Protein AF-A0A5J4RRJ6-F1 (afdb_monomer_lite)

Structure (mmCIF, N/CA/C/O backbone):
data_AF-A0A5J4RRJ6-F1
#
_entry.id   AF-A0A5J4RRJ6-F1
#
loop_
_atom_site.group_PDB
_atom_site.id
_atom_site.type_symbol
_atom_site.label_atom_id
_atom_site.label_alt_id
_atom_site.label_comp_id
_atom_site.label_asym_id
_atom_site.label_entity_id
_atom_site.label_seq_id
_atom_site.pdbx_PDB_ins_code
_atom_site.Cartn_x
_atom_site.Cartn_y
_atom_site.Cartn_z
_atom_site.occupancy
_atom_site.B_iso_or_equiv
_atom_site.auth_seq_id
_atom_site.auth_comp_id
_atom_site.auth_asym_id
_atom_site.auth_atom_id
_atom_site.pdbx_PDB_model_num
ATOM 1 N N . MET A 1 1 ? -21.203 48.395 41.261 1.00 49.19 1 MET A N 1
ATOM 2 C CA . MET A 1 1 ? -21.522 48.551 39.823 1.00 49.19 1 MET A CA 1
ATOM 3 C C . MET A 1 1 ? -20.361 48.158 38.896 1.00 49.19 1 MET A C 1
ATOM 5 O O . MET A 1 1 ? -20.552 47.261 38.093 1.00 49.19 1 MET A O 1
ATOM 9 N N . ARG A 1 2 ? -19.140 48.714 39.025 1.00 47.19 2 ARG A N 1
ATOM 10 C CA . ARG A 1 2 ? -18.018 48.457 38.080 1.00 47.19 2 ARG A CA 1
ATOM 11 C C . ARG A 1 2 ? -17.369 47.058 38.127 1.00 47.19 2 ARG A C 1
ATOM 13 O O . ARG A 1 2 ? -16.732 46.669 37.162 1.00 47.19 2 ARG A O 1
ATOM 20 N N . LYS A 1 3 ? -17.533 46.299 39.221 1.00 45.44 3 LYS A N 1
ATOM 21 C CA . LYS A 1 3 ? -16.974 44.935 39.374 1.00 45.44 3 LYS A CA 1
ATOM 22 C C . LYS A 1 3 ? -17.937 43.810 38.958 1.00 45.44 3 LYS A C 1
ATOM 24 O O . LYS A 1 3 ? -17.486 42.713 38.669 1.00 45.44 3 LYS A O 1
ATOM 29 N N . ILE A 1 4 ? -19.242 44.095 38.881 1.00 54.72 4 ILE A N 1
ATOM 30 C CA . ILE A 1 4 ? -20.272 43.110 38.490 1.00 54.72 4 ILE A CA 1
ATOM 31 C C . ILE A 1 4 ? -20.355 42.995 36.959 1.00 54.72 4 ILE A C 1
ATOM 33 O O . ILE A 1 4 ? -20.551 41.908 36.430 1.00 54.72 4 ILE A O 1
ATOM 37 N N . VAL A 1 5 ? -20.090 44.092 36.239 1.00 52.59 5 VAL A N 1
ATOM 38 C CA . VAL A 1 5 ? -20.046 44.104 34.765 1.00 52.59 5 VAL A CA 1
ATOM 39 C C . VAL A 1 5 ? -18.872 43.280 34.213 1.00 52.59 5 VAL A C 1
ATOM 41 O O . VAL A 1 5 ? -18.993 42.680 33.152 1.00 52.59 5 VAL A O 1
ATOM 44 N N . VAL A 1 6 ? -17.760 43.175 34.952 1.00 53.44 6 VAL A N 1
ATOM 45 C CA . VAL A 1 6 ? -16.581 42.402 34.516 1.00 53.44 6 VAL A CA 1
ATOM 46 C C . VAL A 1 6 ? -16.803 40.886 34.641 1.00 53.44 6 VAL A C 1
ATOM 48 O O . VAL A 1 6 ? -16.283 40.138 33.819 1.00 53.44 6 VAL A O 1
ATOM 51 N N . LEU A 1 7 ? -17.633 40.418 35.585 1.00 48.34 7 LEU A N 1
ATOM 52 C CA . LEU A 1 7 ? -17.980 38.991 35.679 1.00 48.34 7 LEU A CA 1
ATOM 53 C C . LEU A 1 7 ? -18.971 38.534 34.596 1.00 48.34 7 LEU A C 1
ATOM 55 O O . LEU A 1 7 ? -18.946 37.372 34.206 1.00 48.34 7 LEU A O 1
ATOM 59 N N . LEU A 1 8 ? -19.809 39.435 34.074 1.00 48.88 8 LEU A N 1
ATOM 60 C CA . LEU A 1 8 ? -20.757 39.119 32.996 1.00 48.88 8 LEU A CA 1
ATOM 61 C C . LEU A 1 8 ? -20.105 39.068 31.604 1.00 48.88 8 LEU A C 1
ATOM 63 O O . LEU A 1 8 ? -20.662 38.464 30.693 1.00 48.88 8 LEU A O 1
ATOM 67 N N . LEU A 1 9 ? -18.909 39.641 31.446 1.00 49.53 9 LEU A N 1
ATOM 68 C CA . LEU A 1 9 ? -18.152 39.640 30.188 1.00 49.53 9 LEU A CA 1
ATOM 69 C C . LEU A 1 9 ? -17.205 38.438 30.032 1.00 49.53 9 LEU A C 1
ATOM 71 O O . LEU A 1 9 ? -16.768 38.162 28.918 1.00 49.53 9 LEU A O 1
ATOM 75 N N . LEU A 1 10 ? -16.929 37.682 31.103 1.00 47.59 10 LEU A N 1
ATOM 76 C CA . LEU A 1 10 ? -16.090 36.476 31.029 1.00 47.59 10 LEU A CA 1
ATOM 77 C C . LEU A 1 10 ? -16.861 35.201 30.645 1.00 47.59 10 LEU A C 1
ATOM 79 O O . LEU A 1 10 ? -16.246 34.218 30.244 1.00 47.59 10 LEU A O 1
ATOM 83 N N . CYS A 1 11 ? -18.196 35.212 30.708 1.00 50.28 11 CYS A N 1
ATOM 84 C CA . CYS A 1 11 ? -19.021 34.054 30.341 1.00 50.28 11 CYS A CA 1
ATOM 85 C C . CYS A 1 11 ? -19.308 33.943 28.832 1.00 50.28 11 CYS A C 1
ATOM 87 O O . CYS A 1 11 ? -19.878 32.946 28.400 1.00 50.28 11 CYS A O 1
ATOM 89 N N . LEU A 1 12 ? -18.912 34.931 28.021 1.00 46.78 12 LEU A N 1
ATOM 90 C CA . LEU A 1 12 ? -19.181 34.954 26.573 1.00 46.78 12 LEU A CA 1
ATOM 91 C C . LEU A 1 12 ? -18.025 34.415 25.708 1.00 46.78 12 LEU A C 1
ATOM 93 O O . LEU A 1 12 ? -18.177 34.306 24.497 1.00 46.78 12 LEU A O 1
ATOM 97 N N . PHE A 1 13 ? -16.904 34.020 26.321 1.00 50.28 13 PHE A N 1
ATOM 98 C CA . PHE A 1 13 ? -15.768 33.371 25.645 1.00 50.28 13 PHE A CA 1
ATOM 99 C C . PHE A 1 13 ? -15.530 31.926 26.111 1.00 50.28 13 PHE A C 1
ATOM 101 O O . PHE A 1 13 ? -14.481 31.343 25.843 1.00 50.28 13 PHE A O 1
ATOM 108 N N . GLY A 1 14 ? -16.510 31.310 26.777 1.00 50.19 14 GLY A N 1
ATOM 109 C CA . GLY A 1 14 ? -16.563 29.858 26.933 1.00 50.19 14 GLY A CA 1
ATOM 110 C C . GLY A 1 14 ? -17.001 29.239 25.613 1.00 50.19 14 GLY A C 1
ATOM 111 O O . GLY A 1 14 ? -18.165 28.872 25.466 1.00 50.19 14 GLY A O 1
ATOM 112 N N . GLY A 1 15 ? -16.097 29.217 24.630 1.00 47.31 15 GLY A N 1
ATOM 113 C CA . GLY A 1 15 ? -16.327 28.579 23.342 1.00 47.31 15 GLY A CA 1
ATOM 114 C C . GLY A 1 15 ? -16.903 27.190 23.572 1.00 47.31 15 GLY A C 1
ATOM 115 O O . GLY A 1 15 ? -16.323 26.379 24.294 1.00 47.31 15 GLY A O 1
ATOM 116 N N . TRP A 1 16 ? -18.072 26.942 22.992 1.00 44.06 16 TRP A N 1
ATOM 117 C CA . TRP A 1 16 ? -18.640 25.612 22.916 1.00 44.06 16 TRP A CA 1
ATOM 118 C C . TRP A 1 16 ? -17.670 24.797 22.071 1.00 44.06 16 TRP A C 1
ATOM 120 O O . TRP A 1 16 ? -17.739 24.808 20.843 1.00 44.06 16 TRP A O 1
ATOM 130 N N . ILE A 1 17 ? -16.722 24.122 22.718 1.00 50.78 17 ILE A N 1
ATOM 131 C CA . ILE A 1 17 ? -16.043 22.997 22.102 1.00 50.78 17 ILE A CA 1
ATOM 132 C C . ILE A 1 17 ? -17.148 21.957 21.980 1.00 50.78 17 ILE A C 1
ATOM 134 O O . ILE A 1 17 ? -17.415 21.205 22.916 1.00 50.78 17 ILE A O 1
ATOM 138 N N . LEU A 1 18 ? -17.873 21.986 20.858 1.00 45.06 18 LEU A N 1
ATOM 139 C CA . LEU A 1 18 ? -18.682 20.848 20.468 1.00 45.06 18 LEU A CA 1
ATOM 140 C C . 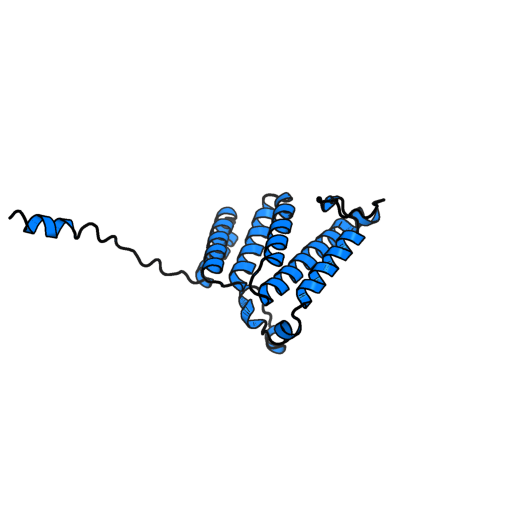LEU A 1 18 ? -17.725 19.659 20.545 1.00 45.06 18 LEU A C 1
ATOM 142 O O . LEU A 1 18 ? -16.664 19.719 19.912 1.00 45.06 18 LEU A O 1
ATOM 146 N N . PRO A 1 19 ? -18.021 18.618 21.339 1.00 44.66 19 PRO A N 1
ATOM 147 C CA . PRO A 1 19 ? -17.249 17.405 21.239 1.00 44.66 19 PRO A CA 1
ATOM 148 C C . PRO A 1 19 ? -17.416 16.974 19.788 1.00 44.66 19 PRO A C 1
ATOM 150 O O . PRO A 1 19 ? -18.514 16.615 19.365 1.00 44.66 19 PRO A O 1
ATOM 153 N N . SER A 1 20 ? -16.350 17.096 18.996 1.00 49.75 20 SER A N 1
ATOM 154 C CA . SER A 1 20 ? -16.253 16.389 17.732 1.00 49.75 20 SER A CA 1
ATOM 155 C C . SER A 1 20 ? -16.401 14.932 18.125 1.00 49.75 20 SER A C 1
ATOM 157 O O . SER A 1 20 ? -15.431 14.330 18.585 1.00 49.75 20 SER A O 1
ATOM 159 N N . GLN A 1 21 ? -17.624 14.393 18.069 1.00 56.25 21 GLN A N 1
ATOM 160 C CA . GLN A 1 21 ? -17.831 12.974 18.289 1.00 56.25 21 GLN A CA 1
ATOM 161 C C . GLN A 1 21 ? -16.889 12.292 17.315 1.00 56.25 21 GLN A C 1
ATOM 163 O O . GLN A 1 21 ? -17.001 12.494 16.104 1.00 56.25 21 GLN A O 1
AT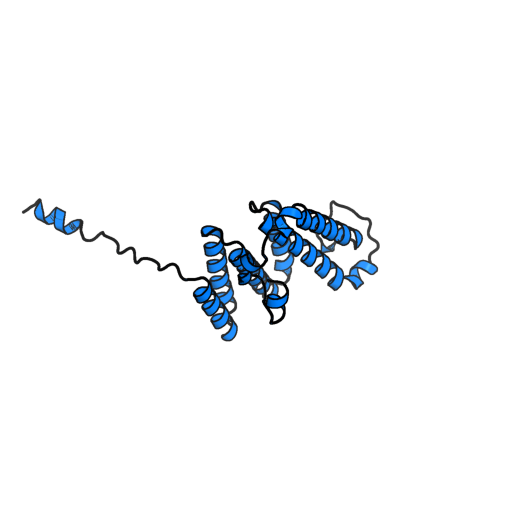OM 168 N N . ALA A 1 22 ? -15.899 11.583 17.854 1.00 67.94 22 ALA A N 1
ATOM 169 C CA . ALA A 1 22 ? -14.938 10.869 17.046 1.00 67.94 22 ALA A CA 1
ATOM 170 C C . ALA A 1 22 ? -15.742 9.882 16.195 1.00 67.94 22 ALA A C 1
ATOM 172 O O . ALA A 1 22 ? -16.246 8.885 16.709 1.00 67.94 22 ALA A O 1
ATOM 173 N N . GLN A 1 23 ? -15.948 10.209 14.914 1.00 82.06 23 GLN A N 1
ATOM 174 C CA . GLN A 1 23 ? -16.702 9.343 14.018 1.00 82.06 23 GLN A CA 1
ATOM 175 C C . GLN A 1 23 ? -16.001 7.985 13.976 1.00 82.06 23 GLN A C 1
ATOM 177 O O . GLN A 1 23 ? -14.771 7.920 13.886 1.00 82.06 23 GLN A O 1
ATOM 182 N N . SER A 1 24 ? -16.773 6.903 14.066 1.00 92.19 24 SER A N 1
ATOM 183 C CA . SER A 1 24 ? -16.227 5.561 13.896 1.00 92.19 24 SER A CA 1
ATOM 184 C C . SER A 1 24 ? -15.736 5.369 12.461 1.00 92.19 24 SER A C 1
ATOM 186 O O . SER A 1 24 ? -16.281 5.957 11.520 1.00 92.19 24 SER A O 1
ATOM 188 N N . PHE A 1 25 ? -14.728 4.513 12.280 1.00 93.75 25 PHE A N 1
ATOM 189 C CA . PHE A 1 25 ? -14.239 4.154 10.948 1.00 93.75 25 PHE A CA 1
ATOM 190 C C . PHE A 1 25 ? -15.353 3.594 10.060 1.00 93.75 25 PHE A C 1
ATOM 192 O O . PHE A 1 25 ? -15.428 3.965 8.896 1.00 93.75 25 PHE A O 1
ATOM 199 N N . ASP A 1 26 ? -16.271 2.795 10.608 1.00 92.75 26 ASP A N 1
ATOM 200 C CA . ASP A 1 26 ? -17.406 2.251 9.852 1.00 92.75 26 ASP A CA 1
ATOM 201 C C . ASP A 1 26 ? -18.288 3.349 9.251 1.00 92.75 26 ASP A C 1
ATOM 203 O O . ASP A 1 26 ? -18.708 3.265 8.097 1.00 92.75 26 ASP A O 1
ATOM 207 N N . ASN A 1 27 ? -18.555 4.412 10.013 1.00 94.12 27 ASN A N 1
ATOM 208 C CA . ASN A 1 27 ? -19.345 5.537 9.521 1.00 94.12 27 ASN A CA 1
ATOM 209 C C . ASN A 1 27 ? -18.579 6.360 8.480 1.00 94.12 27 ASN A C 1
ATOM 211 O O . ASN A 1 27 ? -19.193 6.879 7.548 1.00 94.12 27 ASN A O 1
ATOM 215 N N . LEU A 1 28 ? -17.256 6.476 8.608 1.00 95.12 28 LEU A N 1
ATOM 216 C CA . LEU A 1 28 ? -16.417 7.129 7.602 1.00 95.12 28 LEU A CA 1
ATOM 217 C C . LEU A 1 28 ? -16.364 6.314 6.301 1.00 95.12 28 LEU A C 1
ATOM 219 O O . LEU A 1 28 ? -16.554 6.873 5.223 1.00 95.12 28 LEU A O 1
ATOM 223 N N . TRP A 1 29 ? -16.202 4.992 6.380 1.00 95.19 29 TRP A N 1
ATOM 224 C CA . TRP A 1 29 ? -16.200 4.115 5.205 1.00 95.19 29 TRP A CA 1
ATOM 225 C C . TRP A 1 29 ? -17.546 4.090 4.486 1.00 95.19 29 TRP A C 1
ATOM 227 O O . TRP A 1 29 ? -17.570 4.163 3.261 1.00 95.19 29 TRP A O 1
ATOM 237 N N . LYS A 1 30 ? -18.670 4.124 5.213 1.00 94.94 30 LYS A N 1
ATOM 238 C CA . LYS A 1 30 ? -20.000 4.296 4.600 1.00 94.94 30 LYS A CA 1
ATOM 239 C C . LYS A 1 30 ? -20.115 5.590 3.794 1.00 94.94 30 LYS A C 1
ATOM 241 O O . LYS A 1 30 ? -20.767 5.600 2.753 1.00 94.94 30 LYS A O 1
ATOM 246 N N . GLN A 1 31 ? -19.490 6.679 4.249 1.00 95.62 31 GLN A N 1
ATOM 247 C CA . GLN A 1 31 ? -19.462 7.933 3.489 1.00 95.62 31 GLN A CA 1
ATOM 248 C C . GLN A 1 31 ? -18.626 7.792 2.210 1.00 95.62 31 GLN A C 1
ATOM 250 O O . GLN A 1 31 ? -19.047 8.284 1.165 1.00 95.62 31 GLN A O 1
ATOM 255 N N . VAL A 1 32 ? -17.485 7.091 2.268 1.00 94.62 32 VAL A N 1
ATOM 256 C CA . VAL A 1 32 ? -16.669 6.780 1.078 1.00 94.62 32 VAL A CA 1
ATOM 257 C C . VAL A 1 32 ? -17.483 5.959 0.076 1.00 94.62 32 VAL A C 1
ATOM 259 O O . VAL A 1 32 ? -17.604 6.357 -1.078 1.00 94.62 32 VAL A O 1
ATOM 262 N N . GLU A 1 33 ? -18.121 4.875 0.522 1.00 93.69 33 GLU A N 1
ATOM 263 C CA . GLU A 1 33 ? -18.962 4.021 -0.328 1.00 93.69 33 GLU A CA 1
ATOM 264 C C . GLU A 1 33 ? -20.126 4.789 -0.963 1.00 93.69 33 GLU A C 1
ATOM 266 O O . GLU A 1 33 ? -20.490 4.545 -2.115 1.00 93.69 33 GLU A O 1
ATOM 271 N N . GLN A 1 34 ? -20.731 5.717 -0.221 1.00 95.88 34 GLN A N 1
ATOM 272 C CA . GLN A 1 34 ? -21.796 6.561 -0.746 1.00 95.88 34 GLN A CA 1
ATOM 273 C C . GLN A 1 34 ? -21.274 7.520 -1.821 1.00 95.88 34 GLN A C 1
ATOM 275 O O . GLN A 1 34 ? -21.920 7.669 -2.859 1.00 95.88 34 GLN A O 1
ATOM 280 N N . ALA A 1 35 ? -20.111 8.138 -1.601 1.00 94.19 35 ALA A N 1
ATOM 281 C CA . ALA A 1 35 ? -19.468 8.991 -2.596 1.00 94.19 35 ALA A CA 1
ATOM 282 C C . ALA A 1 35 ? -19.121 8.201 -3.871 1.00 94.19 35 ALA A C 1
ATOM 284 O O . ALA A 1 35 ? -19.366 8.691 -4.973 1.00 94.19 35 ALA A O 1
ATOM 285 N N . ASP A 1 36 ? -18.648 6.961 -3.733 1.00 90.44 36 ASP A N 1
ATOM 286 C CA . ASP A 1 36 ? -18.368 6.070 -4.864 1.00 90.44 36 ASP A CA 1
ATOM 287 C C . ASP A 1 36 ? -19.628 5.730 -5.662 1.00 90.44 36 ASP A C 1
ATOM 289 O O . ASP A 1 36 ? -19.643 5.866 -6.884 1.00 90.44 36 ASP A O 1
ATOM 293 N N . LYS A 1 37 ? -20.722 5.356 -4.985 1.00 94.44 37 LYS A N 1
ATOM 294 C CA . LYS A 1 37 ? -22.021 5.086 -5.635 1.00 94.44 37 LYS A CA 1
ATOM 295 C C . LYS A 1 37 ? -22.554 6.298 -6.393 1.00 94.44 37 LYS A C 1
ATOM 297 O O . LYS A 1 37 ? -23.217 6.144 -7.413 1.00 94.44 37 LYS A O 1
ATOM 302 N N . GLN A 1 38 ? -22.267 7.496 -5.895 1.00 94.94 38 GLN A N 1
ATOM 303 C CA . GLN A 1 38 ? -22.650 8.758 -6.523 1.00 94.94 38 GLN A CA 1
ATOM 304 C C . GLN A 1 38 ? -21.650 9.233 -7.589 1.00 94.94 38 GLN A C 1
ATOM 306 O O . GLN A 1 38 ? -21.857 10.297 -8.165 1.00 94.94 38 GLN A O 1
ATOM 311 N N . SER A 1 39 ? -20.594 8.462 -7.878 1.00 90.75 39 SER A N 1
ATOM 312 C CA . SER A 1 39 ? -19.532 8.830 -8.823 1.00 90.75 39 SER A CA 1
ATOM 313 C C . SER A 1 39 ? -18.857 10.164 -8.470 1.00 90.75 39 SER A C 1
ATOM 315 O O . SER A 1 39 ? -18.609 11.001 -9.336 1.00 90.75 39 SER A O 1
ATOM 317 N N . LEU A 1 40 ? -18.557 10.369 -7.181 1.00 90.06 40 LEU A N 1
ATOM 318 C CA . LEU A 1 40 ? -17.909 11.570 -6.642 1.00 90.06 40 LEU A CA 1
ATOM 319 C C . LEU A 1 40 ? -16.456 11.275 -6.206 1.00 90.06 40 LEU A C 1
ATOM 321 O O . LEU A 1 40 ? -16.160 11.297 -5.006 1.00 90.06 40 LEU A O 1
ATOM 325 N N . PRO A 1 41 ? -15.519 11.031 -7.145 1.00 86.69 41 PRO A N 1
ATOM 326 C CA . PRO A 1 41 ? -14.169 10.554 -6.826 1.00 86.69 41 PRO A CA 1
ATOM 327 C C . PRO A 1 41 ? -13.364 11.538 -5.968 1.00 86.69 41 PRO A C 1
ATOM 329 O O . PRO A 1 41 ? -12.646 11.127 -5.064 1.00 86.69 41 PRO A O 1
ATOM 332 N N . GLN A 1 42 ? -13.525 12.850 -6.173 1.00 89.62 42 GLN A N 1
ATOM 333 C CA . GLN A 1 42 ? -12.842 13.866 -5.358 1.00 89.62 42 GLN A CA 1
ATOM 334 C C . GLN A 1 42 ? -13.322 13.862 -3.900 1.00 89.62 42 GLN A C 1
ATOM 336 O O . GLN A 1 42 ? -12.531 14.062 -2.977 1.00 89.62 42 GLN A O 1
ATOM 341 N N . THR A 1 43 ? -14.619 13.632 -3.684 1.00 92.69 43 THR A N 1
ATOM 342 C CA . THR A 1 43 ? -15.200 13.522 -2.341 1.00 92.69 43 THR A CA 1
ATOM 343 C C . THR A 1 43 ? -14.723 12.246 -1.667 1.00 92.69 43 THR A C 1
ATOM 345 O O . THR A 1 43 ? -14.272 12.300 -0.524 1.00 92.69 43 THR A O 1
ATOM 348 N N . ALA A 1 44 ? -14.758 11.118 -2.382 1.00 91.69 44 ALA A N 1
ATOM 349 C CA . ALA A 1 44 ? -14.258 9.844 -1.882 1.00 91.69 44 ALA A CA 1
ATOM 350 C C . ALA A 1 44 ? -12.776 9.945 -1.482 1.00 91.69 44 ALA A C 1
ATOM 352 O O . ALA A 1 44 ? -12.415 9.543 -0.378 1.00 91.69 44 ALA A O 1
ATOM 353 N N . MET A 1 45 ? -11.948 10.594 -2.308 1.00 90.62 45 MET A N 1
ATOM 354 C CA . MET A 1 45 ? -10.528 10.825 -2.034 1.00 90.62 45 MET A CA 1
ATOM 355 C C . MET A 1 45 ? -10.299 11.659 -0.762 1.00 90.62 45 MET A C 1
ATOM 357 O O . MET A 1 45 ? -9.494 11.272 0.082 1.00 90.62 45 MET A O 1
ATOM 361 N N . LYS A 1 46 ? -11.053 12.754 -0.567 1.00 93.19 46 LYS A N 1
ATOM 362 C CA . LYS A 1 46 ? -10.990 13.568 0.666 1.00 93.19 46 LYS A CA 1
ATOM 363 C C . LYS A 1 46 ? -11.434 12.795 1.908 1.00 93.19 46 LYS A C 1
ATOM 365 O O . LYS A 1 46 ? -10.841 12.934 2.972 1.00 93.19 46 LYS A O 1
ATOM 370 N N . LEU A 1 47 ? -12.488 11.990 1.792 1.00 94.81 47 LEU A N 1
ATOM 371 C CA . LEU A 1 47 ? -12.966 11.166 2.901 1.00 94.81 47 LEU A CA 1
ATOM 372 C C . LEU A 1 47 ? -11.936 10.101 3.283 1.00 94.81 47 LEU A C 1
ATOM 374 O O . LEU A 1 47 ? -11.692 9.891 4.467 1.00 94.81 47 LEU A O 1
ATOM 378 N N . THR A 1 48 ? -11.300 9.467 2.298 1.00 94.50 48 THR A N 1
ATOM 379 C CA . THR A 1 48 ? -10.231 8.496 2.548 1.00 94.50 48 THR A CA 1
ATOM 380 C C . THR A 1 48 ? -8.992 9.151 3.173 1.00 94.50 48 THR A C 1
ATOM 382 O O . THR A 1 48 ? -8.413 8.565 4.080 1.00 94.50 48 THR A O 1
ATOM 385 N N . ASP A 1 49 ? -8.646 10.388 2.798 1.00 94.50 49 ASP A N 1
ATOM 386 C CA . ASP A 1 49 ? -7.589 11.164 3.474 1.00 94.50 49 ASP A CA 1
ATOM 387 C C . ASP A 1 49 ? -7.883 11.406 4.955 1.00 94.50 49 ASP A C 1
ATOM 389 O O . ASP A 1 49 ? -7.048 11.150 5.823 1.00 94.50 49 ASP A O 1
ATOM 393 N N . ASN A 1 50 ? -9.118 11.788 5.275 1.00 95.25 50 ASN A N 1
ATOM 394 C CA . ASN A 1 50 ? -9.536 11.936 6.666 1.00 95.25 50 ASN A CA 1
ATOM 395 C C . ASN A 1 50 ? -9.443 10.612 7.442 1.00 95.25 50 ASN A C 1
ATOM 397 O O . ASN A 1 50 ? -9.058 10.617 8.613 1.00 95.25 50 ASN A O 1
ATOM 401 N N . ILE A 1 51 ? -9.777 9.482 6.806 1.00 96.12 51 ILE A N 1
ATOM 402 C CA . ILE A 1 51 ? -9.631 8.152 7.413 1.00 96.12 51 ILE A CA 1
ATOM 403 C C . ILE A 1 51 ? -8.159 7.839 7.674 1.00 96.12 51 ILE A C 1
ATOM 405 O O . ILE A 1 51 ? -7.843 7.409 8.780 1.00 96.12 51 ILE A O 1
ATOM 409 N N . PHE A 1 52 ? -7.274 8.082 6.703 1.00 94.94 52 PHE A N 1
ATOM 410 C CA . PHE A 1 52 ? -5.836 7.858 6.852 1.00 94.94 52 PHE A CA 1
ATOM 411 C C . PHE A 1 52 ? -5.279 8.649 8.039 1.00 94.94 52 PHE A C 1
ATOM 413 O O . PHE A 1 52 ? -4.718 8.064 8.961 1.00 94.94 52 PHE A O 1
ATOM 420 N N . ARG A 1 53 ? -5.530 9.963 8.084 1.00 95.19 53 ARG A N 1
ATOM 421 C CA . ARG A 1 53 ? -5.039 10.847 9.156 1.00 95.19 53 ARG A CA 1
ATOM 422 C C . ARG A 1 53 ? -5.586 10.469 10.531 1.00 95.19 53 ARG A C 1
ATOM 424 O O . ARG A 1 53 ? -4.873 10.539 11.529 1.00 95.19 53 ARG A O 1
ATOM 431 N N . LYS A 1 54 ? -6.853 10.049 10.602 1.00 95.38 54 LYS A N 1
ATOM 432 C CA . LYS A 1 54 ? -7.443 9.525 11.841 1.00 95.38 54 LYS A CA 1
ATOM 433 C C . LYS A 1 54 ? -6.775 8.213 12.258 1.00 95.38 54 LYS A C 1
ATOM 435 O O . LYS A 1 54 ? -6.463 8.044 13.432 1.00 95.38 54 LYS A O 1
ATOM 440 N N . ALA A 1 55 ? -6.569 7.295 11.318 1.00 94.38 55 ALA A N 1
ATOM 441 C CA . ALA A 1 55 ? -5.933 6.010 11.572 1.00 94.38 55 ALA A CA 1
ATOM 442 C C . ALA A 1 55 ? -4.486 6.173 12.043 1.00 94.38 55 ALA A C 1
ATOM 444 O O . ALA A 1 55 ? -4.087 5.514 12.996 1.00 94.38 55 ALA A O 1
ATOM 445 N N . GLU A 1 56 ? -3.739 7.102 11.455 1.00 92.31 56 GLU A N 1
ATOM 446 C CA . GLU A 1 56 ? -2.397 7.470 11.900 1.00 92.31 56 GLU A CA 1
ATOM 447 C C . GLU A 1 56 ? -2.411 8.007 13.341 1.00 92.31 56 GLU A C 1
ATOM 449 O O . GLU A 1 56 ? -1.695 7.496 14.205 1.00 92.31 56 GLU A O 1
ATOM 454 N N . ALA A 1 57 ? -3.285 8.977 13.637 1.00 93.44 57 ALA A N 1
ATOM 455 C CA . ALA A 1 57 ? -3.406 9.565 14.973 1.00 93.44 57 ALA A CA 1
ATOM 456 C C . ALA A 1 57 ? -3.809 8.538 16.049 1.00 93.44 57 ALA A C 1
ATOM 458 O O . ALA A 1 57 ? -3.344 8.607 17.187 1.00 93.44 57 ALA A O 1
ATOM 459 N N . GLU A 1 58 ? -4.654 7.571 15.687 1.00 94.00 58 GLU A N 1
ATOM 460 C CA . GLU A 1 58 ? -5.108 6.489 16.568 1.00 94.00 58 GLU A CA 1
ATOM 461 C C . GLU A 1 58 ? -4.196 5.256 16.543 1.00 94.00 58 GLU A C 1
ATOM 463 O O . GLU A 1 58 ? -4.483 4.281 17.237 1.00 94.00 58 GLU A O 1
ATOM 468 N N . LYS A 1 59 ? -3.097 5.284 15.774 1.00 91.31 59 LYS A N 1
ATOM 469 C CA . LYS A 1 59 ? -2.182 4.147 15.564 1.00 91.31 59 LYS A CA 1
ATOM 470 C C . LYS A 1 59 ? -2.914 2.874 15.113 1.00 91.31 59 LYS A C 1
ATOM 472 O O . LYS A 1 59 ? -2.592 1.765 15.532 1.00 91.31 59 LYS A O 1
ATOM 477 N N . ASN A 1 60 ? -3.929 3.046 14.270 1.00 91.75 60 ASN A N 1
ATOM 478 C CA . ASN A 1 60 ? -4.751 1.985 13.706 1.00 91.75 60 ASN A CA 1
ATOM 479 C C . ASN A 1 60 ? -4.236 1.600 12.314 1.00 91.75 60 ASN A C 1
ATOM 481 O O . ASN A 1 60 ? -4.794 1.989 11.285 1.00 91.75 60 ASN A O 1
ATOM 485 N N . SER A 1 61 ? -3.156 0.828 12.286 1.00 90.25 61 SER A N 1
ATOM 486 C CA . SER A 1 61 ? -2.477 0.449 11.049 1.00 90.25 61 SER A CA 1
ATOM 487 C C . SER A 1 61 ? -3.354 -0.259 10.010 1.00 90.25 61 SER A C 1
ATOM 489 O O . SER A 1 61 ? -3.250 0.100 8.837 1.00 90.25 61 SER A O 1
ATOM 491 N N . PRO A 1 62 ? -4.282 -1.173 10.369 1.00 90.94 62 PRO A N 1
ATOM 492 C CA . PRO A 1 62 ? -5.198 -1.764 9.392 1.00 90.94 62 PRO A CA 1
ATOM 493 C C . PRO A 1 62 ? -6.043 -0.726 8.638 1.00 90.94 62 PRO A C 1
ATOM 495 O O . PRO A 1 62 ? -6.218 -0.821 7.423 1.00 90.94 62 PRO A O 1
ATOM 498 N N . GLN A 1 63 ? -6.561 0.286 9.342 1.00 94.00 63 GLN A N 1
ATOM 499 C CA . GLN A 1 63 ? -7.339 1.362 8.720 1.00 94.00 63 GLN A CA 1
ATOM 500 C C . GLN A 1 63 ? -6.452 2.292 7.889 1.00 94.00 63 GLN A C 1
ATOM 502 O O . GLN A 1 63 ? -6.865 2.732 6.816 1.00 94.00 63 GLN A O 1
ATOM 507 N N . MET A 1 64 ? -5.228 2.546 8.357 1.00 93.44 64 MET A N 1
ATOM 508 C CA . MET A 1 64 ? -4.236 3.362 7.660 1.00 93.44 64 MET A CA 1
ATOM 509 C C . MET A 1 64 ? -3.842 2.725 6.321 1.00 93.44 64 MET A C 1
ATOM 511 O O . MET A 1 64 ? -3.927 3.377 5.284 1.00 93.44 64 MET A O 1
ATOM 515 N N . LEU A 1 65 ? -3.527 1.426 6.321 1.00 91.12 65 LEU A N 1
ATOM 516 C CA . LEU A 1 65 ? -3.219 0.645 5.118 1.00 91.12 65 LEU A CA 1
ATOM 517 C C . LEU A 1 65 ? -4.389 0.632 4.131 1.00 91.12 65 LEU A C 1
ATOM 519 O O . LEU A 1 65 ? -4.211 0.903 2.944 1.00 91.12 65 LEU A O 1
ATOM 523 N N . LYS A 1 66 ? -5.610 0.373 4.617 1.00 92.75 66 LYS A N 1
ATOM 524 C CA . LYS A 1 66 ? -6.812 0.374 3.773 1.00 92.75 66 LYS A CA 1
ATOM 525 C C . LYS A 1 66 ? -7.043 1.733 3.112 1.00 92.75 66 LYS A C 1
ATOM 527 O O . LYS A 1 66 ? -7.377 1.797 1.928 1.00 92.75 66 LYS A O 1
ATOM 532 N N . ALA A 1 67 ? -6.891 2.810 3.880 1.00 94.31 67 ALA A N 1
ATOM 533 C CA . ALA A 1 67 ? -7.042 4.166 3.379 1.00 94.31 67 ALA A CA 1
ATOM 534 C C . ALA A 1 67 ? -5.982 4.492 2.325 1.00 94.31 67 ALA A C 1
ATOM 536 O O . ALA A 1 67 ? -6.339 4.955 1.244 1.00 94.31 67 ALA A O 1
ATOM 537 N N . TYR A 1 68 ? -4.720 4.155 2.589 1.00 92.31 68 TYR A N 1
ATOM 538 C CA . TYR A 1 68 ? -3.620 4.375 1.656 1.00 92.31 68 TYR A CA 1
ATOM 539 C C . TYR A 1 68 ? -3.865 3.702 0.298 1.00 92.31 68 TYR A C 1
ATOM 541 O O . TYR A 1 68 ? -3.858 4.376 -0.731 1.00 92.31 68 TYR A O 1
ATOM 549 N N . ILE A 1 69 ? -4.181 2.399 0.276 1.00 89.75 69 ILE A N 1
ATOM 550 C CA . ILE A 1 69 ? -4.443 1.676 -0.985 1.00 89.75 69 ILE A CA 1
ATOM 551 C C . ILE A 1 69 ? -5.611 2.307 -1.746 1.00 89.75 69 ILE A C 1
ATOM 553 O O . ILE A 1 69 ? -5.588 2.433 -2.972 1.00 89.75 69 ILE A O 1
ATOM 557 N N . ARG A 1 70 ? -6.657 2.726 -1.026 1.00 91.44 70 ARG A N 1
ATOM 558 C CA . ARG A 1 70 ? -7.816 3.355 -1.654 1.00 91.44 70 ARG A CA 1
ATOM 559 C C . ARG A 1 70 ? -7.464 4.719 -2.255 1.00 91.44 70 ARG A C 1
ATOM 561 O O . ARG A 1 70 ? -7.932 5.013 -3.353 1.00 91.44 70 ARG A O 1
ATOM 568 N N . GLN A 1 71 ? -6.629 5.515 -1.586 1.00 90.25 71 GLN A N 1
ATOM 569 C CA .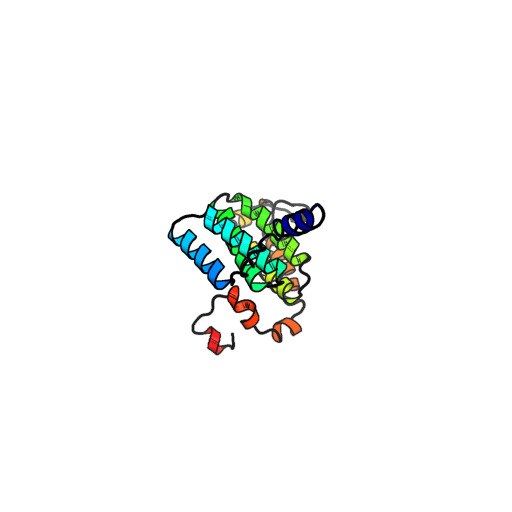 GLN A 1 71 ? -6.110 6.775 -2.127 1.00 90.25 71 GLN A CA 1
ATOM 570 C C . GLN A 1 71 ? -5.259 6.546 -3.372 1.00 90.25 71 GLN A C 1
ATOM 572 O O . GLN A 1 71 ? -5.523 7.200 -4.381 1.00 90.25 71 GLN A O 1
ATOM 577 N N . ALA A 1 72 ? -4.314 5.602 -3.322 1.00 89.31 72 ALA A N 1
ATOM 578 C CA . ALA A 1 72 ? -3.452 5.274 -4.454 1.00 89.31 72 ALA A CA 1
ATOM 579 C C . ALA A 1 72 ? -4.285 4.924 -5.693 1.00 89.31 72 ALA A C 1
ATOM 581 O O . ALA A 1 72 ? -4.139 5.526 -6.753 1.00 89.31 72 ALA A O 1
ATOM 582 N N . LYS A 1 73 ? -5.307 4.078 -5.519 1.00 88.19 73 LYS A N 1
ATOM 583 C CA . LYS A 1 73 ? -6.232 3.722 -6.600 1.00 88.19 73 LYS A CA 1
ATOM 584 C C . LYS A 1 73 ? -7.006 4.917 -7.168 1.00 88.19 73 LYS A C 1
ATOM 586 O O . LYS A 1 73 ? -7.264 4.960 -8.370 1.00 88.19 73 LYS A O 1
ATOM 591 N N . TYR A 1 74 ? -7.438 5.874 -6.345 1.00 88.75 74 TYR A N 1
ATOM 592 C CA . TYR A 1 74 ? -8.101 7.073 -6.873 1.00 88.75 74 TYR A CA 1
ATOM 593 C C . TYR A 1 74 ? -7.142 7.945 -7.678 1.00 88.75 74 TYR A C 1
ATOM 595 O O . TYR A 1 74 ? -7.534 8.454 -8.727 1.00 88.75 74 TYR A O 1
ATOM 603 N N . GLN A 1 75 ? -5.909 8.110 -7.204 1.00 88.31 75 GLN A N 1
ATOM 604 C CA . GLN A 1 75 ? -4.908 8.937 -7.867 1.00 88.31 75 GLN A CA 1
ATOM 605 C C . GLN A 1 75 ? -4.447 8.314 -9.185 1.00 88.31 75 GLN A C 1
ATOM 607 O O . GLN A 1 75 ? -4.422 9.023 -10.187 1.00 88.31 75 GLN A O 1
ATOM 612 N N . GLU A 1 76 ? -4.218 7.001 -9.235 1.00 87.94 76 GLU A N 1
ATOM 613 C CA . GLU A 1 76 ? -3.840 6.290 -10.465 1.00 87.94 76 GLU A CA 1
ATOM 614 C C . GLU A 1 76 ? -4.909 6.404 -11.558 1.00 87.94 76 GLU A C 1
ATOM 616 O O . GLU A 1 76 ? -4.587 6.620 -12.725 1.00 87.94 76 GLU A O 1
ATOM 621 N N . ASN A 1 77 ? -6.193 6.345 -11.185 1.00 87.12 77 ASN A N 1
ATOM 622 C CA . ASN A 1 77 ? -7.300 6.537 -12.129 1.00 87.12 77 ASN A CA 1
ATOM 623 C C . ASN A 1 77 ? -7.373 7.965 -12.697 1.00 87.12 77 ASN A C 1
ATOM 625 O O . ASN A 1 77 ? -7.896 8.159 -13.793 1.00 87.12 77 ASN A O 1
ATOM 629 N N . LEU A 1 78 ? -6.913 8.967 -11.942 1.00 87.06 78 LEU A N 1
ATOM 630 C CA . LEU A 1 78 ? -6.903 10.369 -12.370 1.00 87.06 78 LEU A CA 1
ATOM 631 C C . LEU A 1 78 ? -5.642 10.703 -13.175 1.00 87.06 78 LEU A C 1
ATOM 633 O O . LEU A 1 78 ? -5.723 11.376 -14.200 1.00 87.06 78 LEU A O 1
ATOM 637 N N . THR A 1 79 ? -4.496 10.216 -12.707 1.00 90.50 79 THR A N 1
ATOM 638 C CA . THR A 1 79 ? -3.167 10.473 -13.254 1.00 90.50 79 THR A CA 1
ATOM 639 C C . THR A 1 79 ? -2.364 9.171 -13.194 1.00 90.50 79 THR A C 1
ATOM 641 O O . THR A 1 79 ? -1.822 8.858 -12.134 1.00 90.50 79 THR A O 1
ATOM 644 N N . PRO A 1 80 ? -2.224 8.422 -14.301 1.00 87.19 80 PRO A N 1
ATOM 645 C CA . PRO A 1 80 ? -1.504 7.144 -14.301 1.00 87.19 80 PRO A CA 1
ATOM 646 C C . PRO A 1 80 ? -0.059 7.235 -13.786 1.00 87.19 80 PRO A C 1
ATOM 648 O O . PRO A 1 80 ? 0.415 6.325 -13.115 1.00 87.19 80 PRO A O 1
ATOM 651 N N . ASP A 1 81 ? 0.617 8.368 -14.011 1.00 90.88 81 ASP A N 1
ATOM 652 C CA . ASP A 1 81 ? 1.983 8.610 -13.521 1.00 90.88 81 ASP A CA 1
ATOM 653 C C . ASP A 1 81 ? 2.086 8.704 -11.985 1.00 90.88 81 ASP A C 1
ATOM 655 O O . ASP A 1 81 ? 3.185 8.603 -11.438 1.00 90.88 81 ASP A O 1
ATOM 659 N N . SER A 1 82 ? 0.965 8.864 -11.267 1.00 91.00 82 SER A N 1
ATOM 660 C CA . SER A 1 82 ? 0.954 8.845 -9.794 1.00 91.00 82 SER A CA 1
ATOM 661 C C . SER A 1 82 ? 1.423 7.510 -9.215 1.00 91.00 82 SER A C 1
ATOM 663 O O . SER A 1 82 ? 1.952 7.495 -8.106 1.00 91.00 82 SER A O 1
ATOM 665 N N . PHE A 1 83 ? 1.345 6.421 -9.988 1.00 91.81 83 PHE A N 1
ATOM 666 C CA . PHE A 1 83 ? 1.903 5.119 -9.628 1.00 91.81 83 PHE A CA 1
ATOM 667 C C . PHE A 1 83 ? 3.358 5.216 -9.136 1.00 91.81 83 PHE A C 1
ATOM 669 O O . PHE A 1 83 ? 3.704 4.639 -8.109 1.00 91.81 83 PHE A O 1
ATOM 676 N N . TYR A 1 84 ? 4.215 5.979 -9.826 1.00 91.88 84 TYR A N 1
ATOM 677 C CA . TYR A 1 84 ? 5.636 6.080 -9.466 1.00 91.88 84 TYR A CA 1
ATOM 678 C C . TYR A 1 84 ? 5.856 6.818 -8.141 1.00 91.88 84 TYR A C 1
ATOM 680 O O . TYR A 1 84 ? 6.781 6.492 -7.399 1.00 91.88 84 TYR A O 1
ATOM 688 N N . VAL A 1 85 ? 4.995 7.790 -7.830 1.00 92.06 85 VAL A N 1
ATOM 689 C CA . VAL A 1 85 ? 5.009 8.490 -6.538 1.00 92.06 85 VAL A CA 1
ATOM 690 C C . VAL A 1 85 ? 4.547 7.541 -5.436 1.00 92.06 85 VAL A C 1
ATOM 692 O O . VAL A 1 85 ? 5.217 7.418 -4.415 1.00 92.06 85 VAL A O 1
ATOM 695 N N . HIS A 1 86 ? 3.461 6.802 -5.674 1.00 91.94 86 HIS A N 1
ATOM 696 C CA . HIS A 1 86 ? 2.956 5.816 -4.723 1.00 91.94 86 HIS A CA 1
ATOM 697 C C . HIS A 1 86 ? 3.964 4.722 -4.418 1.00 91.94 86 HIS A C 1
ATOM 699 O O . HIS A 1 86 ? 4.158 4.415 -3.247 1.00 91.94 86 HIS A O 1
ATOM 705 N N . LEU A 1 87 ? 4.637 4.179 -5.435 1.00 93.44 87 LEU A N 1
ATOM 706 C CA . LEU A 1 87 ? 5.688 3.185 -5.241 1.00 93.44 87 LEU A CA 1
ATOM 707 C C . LEU A 1 87 ? 6.777 3.708 -4.293 1.00 93.44 87 LEU A C 1
ATOM 709 O O . LEU A 1 87 ? 7.092 3.047 -3.306 1.00 93.44 87 LEU A O 1
ATOM 713 N N . ALA A 1 88 ? 7.285 4.918 -4.537 1.00 93.38 88 ALA A N 1
ATOM 714 C CA . ALA A 1 88 ? 8.303 5.523 -3.683 1.00 93.38 88 ALA A CA 1
ATOM 715 C C . ALA A 1 88 ? 7.799 5.759 -2.243 1.00 93.38 88 ALA A C 1
ATOM 717 O O . ALA A 1 88 ? 8.515 5.474 -1.279 1.00 93.38 88 ALA A O 1
ATOM 718 N N . ASP A 1 89 ? 6.562 6.236 -2.084 1.00 93.44 89 ASP A N 1
ATOM 719 C CA . ASP A 1 89 ? 5.954 6.484 -0.773 1.00 93.44 89 ASP A CA 1
ATOM 720 C C . ASP A 1 89 ? 5.774 5.186 0.029 1.00 93.44 89 ASP A C 1
ATOM 722 O O . ASP A 1 89 ? 6.110 5.140 1.217 1.00 93.44 89 ASP A O 1
ATOM 726 N N . ILE A 1 90 ? 5.273 4.113 -0.597 1.00 94.25 90 ILE A N 1
ATOM 727 C CA . ILE A 1 90 ? 5.070 2.834 0.094 1.00 94.25 90 ILE A CA 1
ATOM 728 C C . ILE A 1 90 ? 6.389 2.120 0.382 1.00 94.25 90 ILE A C 1
ATOM 730 O O . ILE A 1 90 ? 6.522 1.508 1.441 1.00 94.25 90 ILE A O 1
ATOM 734 N N . GLU A 1 91 ? 7.397 2.247 -0.482 1.00 95.62 91 GLU A N 1
ATOM 735 C CA . GLU A 1 91 ? 8.753 1.782 -0.184 1.00 95.62 91 GLU A CA 1
ATOM 736 C C . GLU A 1 91 ? 9.335 2.509 1.028 1.00 95.62 91 GLU A C 1
ATOM 738 O O . GLU A 1 91 ? 9.873 1.878 1.944 1.00 95.62 91 GLU A O 1
ATOM 743 N N . HIS A 1 92 ? 9.210 3.837 1.070 1.00 95.94 92 HIS A N 1
ATOM 744 C CA . HIS A 1 92 ? 9.667 4.624 2.208 1.00 95.94 92 HIS A CA 1
ATOM 745 C C . HIS A 1 92 ? 8.945 4.213 3.492 1.00 95.94 92 HIS A C 1
ATOM 747 O O . HIS A 1 92 ? 9.586 3.995 4.526 1.00 95.94 92 HIS A O 1
ATOM 753 N N . TRP A 1 93 ? 7.623 4.054 3.429 1.00 94.44 93 TRP A N 1
ATOM 754 C CA . TRP A 1 93 ? 6.830 3.635 4.575 1.00 94.44 93 TRP A CA 1
ATOM 755 C C . TRP A 1 93 ? 7.204 2.221 5.035 1.00 94.44 93 TRP A C 1
ATOM 757 O O . TRP A 1 93 ? 7.433 2.022 6.226 1.00 94.44 93 TRP A O 1
ATOM 767 N N . ALA A 1 94 ? 7.380 1.261 4.124 1.00 96.38 94 ALA A N 1
ATOM 768 C CA . ALA A 1 94 ? 7.837 -0.086 4.467 1.00 96.38 94 ALA A CA 1
ATOM 769 C C . ALA A 1 94 ? 9.171 -0.050 5.234 1.00 96.38 94 ALA A C 1
ATOM 771 O O . ALA A 1 94 ? 9.314 -0.680 6.281 1.00 96.38 94 ALA A O 1
ATOM 772 N N . ASN A 1 95 ? 10.121 0.768 4.778 1.00 96.50 95 ASN A N 1
ATOM 773 C CA . ASN A 1 95 ? 11.445 0.883 5.393 1.00 96.50 95 ASN A CA 1
ATOM 774 C C . ASN A 1 95 ? 11.445 1.597 6.756 1.00 96.50 95 ASN A C 1
ATOM 776 O O . ASN A 1 95 ? 12.334 1.361 7.577 1.00 96.50 95 ASN A O 1
ATOM 780 N N . THR A 1 96 ? 10.468 2.468 7.014 1.00 95.06 96 THR A N 1
ATOM 781 C CA . THR A 1 96 ? 10.435 3.332 8.207 1.00 95.06 96 THR A CA 1
ATOM 782 C C . THR A 1 96 ? 9.355 2.958 9.219 1.00 95.06 96 THR A C 1
ATOM 784 O O . THR A 1 96 ? 9.405 3.431 10.356 1.00 95.06 96 THR A O 1
ATOM 787 N N . ALA A 1 97 ? 8.416 2.075 8.860 1.00 93.12 97 ALA A N 1
ATOM 788 C CA . ALA A 1 97 ? 7.317 1.659 9.723 1.00 93.12 97 ALA A CA 1
ATOM 789 C C . ALA A 1 97 ? 7.844 1.142 11.078 1.00 93.12 97 ALA A C 1
ATOM 791 O O . ALA A 1 97 ? 8.690 0.239 11.101 1.00 93.12 97 ALA A O 1
ATOM 792 N N . PRO A 1 98 ? 7.373 1.688 12.217 1.00 90.88 98 PRO A N 1
ATOM 793 C CA . PRO A 1 98 ? 7.896 1.332 13.536 1.00 90.88 98 PRO A CA 1
ATOM 794 C C . PRO A 1 98 ? 7.360 -0.010 14.051 1.00 90.88 98 PRO A C 1
ATOM 796 O O . PRO A 1 98 ? 8.006 -0.659 14.871 1.00 90.88 98 PRO A O 1
ATOM 799 N N . VAL A 1 99 ? 6.183 -0.429 13.584 1.00 91.06 99 VAL A N 1
ATOM 800 C CA . VAL A 1 99 ? 5.542 -1.691 13.964 1.00 91.06 99 VAL A CA 1
ATOM 801 C C . VAL A 1 99 ? 6.029 -2.796 13.028 1.00 91.06 99 VAL A C 1
ATOM 803 O O . VAL A 1 99 ? 5.898 -2.689 11.811 1.00 91.06 99 VAL A O 1
ATOM 806 N N . LEU A 1 100 ? 6.580 -3.874 13.595 1.00 92.94 100 LEU A N 1
ATOM 807 C CA . LEU A 1 100 ? 7.197 -4.962 12.822 1.00 92.94 100 LEU A CA 1
ATOM 808 C C . LEU A 1 100 ? 6.198 -5.698 11.917 1.00 92.94 100 LEU A C 1
ATOM 810 O O . LEU A 1 100 ? 6.521 -6.013 10.776 1.00 92.94 100 LEU A O 1
ATOM 814 N N . ILE A 1 101 ? 4.971 -5.921 12.396 1.00 91.94 101 ILE A N 1
ATOM 815 C CA . ILE A 1 101 ? 3.922 -6.584 11.605 1.00 91.94 101 ILE A CA 1
ATOM 816 C C . ILE A 1 101 ? 3.500 -5.699 10.424 1.00 91.94 101 ILE A C 1
ATOM 818 O O . ILE A 1 101 ? 3.410 -6.184 9.299 1.00 91.94 101 ILE A O 1
ATOM 822 N N . ASP A 1 102 ? 3.324 -4.391 10.644 1.00 91.75 102 ASP A N 1
ATOM 823 C CA . ASP A 1 102 ? 3.021 -3.452 9.556 1.00 91.75 102 ASP A CA 1
ATOM 824 C C . ASP A 1 102 ? 4.134 -3.436 8.518 1.00 91.75 102 ASP A C 1
ATOM 826 O O . ASP A 1 102 ? 3.866 -3.504 7.323 1.00 91.75 102 ASP A O 1
ATOM 830 N N . ARG A 1 103 ? 5.391 -3.402 8.971 1.00 95.06 103 ARG A N 1
ATOM 831 C CA . ARG A 1 103 ? 6.563 -3.482 8.099 1.00 95.06 103 ARG A CA 1
ATOM 832 C C . ARG A 1 103 ? 6.542 -4.749 7.242 1.00 95.06 103 ARG A C 1
ATOM 834 O O . ARG A 1 103 ? 6.811 -4.671 6.046 1.00 95.06 103 ARG A O 1
ATOM 841 N N . ALA A 1 104 ? 6.206 -5.898 7.826 1.00 94.94 104 ALA A N 1
ATOM 842 C CA . ALA A 1 104 ? 6.114 -7.156 7.093 1.00 94.94 104 ALA A CA 1
ATOM 843 C C . ALA A 1 104 ? 5.022 -7.127 6.009 1.00 94.94 104 ALA A C 1
ATOM 845 O O . ALA A 1 104 ? 5.257 -7.535 4.868 1.00 94.94 104 ALA A O 1
ATOM 846 N N . ILE A 1 105 ? 3.844 -6.594 6.344 1.00 93.00 105 ILE A N 1
ATOM 847 C CA . ILE A 1 105 ? 2.720 -6.443 5.409 1.00 93.00 105 ILE A CA 1
ATOM 848 C C . ILE A 1 105 ? 3.084 -5.465 4.288 1.00 93.00 105 ILE A C 1
ATOM 850 O O . ILE A 1 105 ? 2.892 -5.778 3.115 1.00 93.00 105 ILE A O 1
ATOM 854 N N . LEU A 1 106 ? 3.666 -4.315 4.631 1.00 95.50 106 LEU A N 1
ATOM 855 C CA . LEU A 1 106 ? 4.099 -3.302 3.670 1.00 95.50 106 LEU A CA 1
ATOM 856 C C . LEU A 1 106 ? 5.143 -3.859 2.702 1.00 95.50 106 LEU A C 1
ATOM 858 O O . LEU A 1 106 ? 5.002 -3.690 1.498 1.00 95.50 106 LEU A O 1
ATOM 862 N N . HIS A 1 107 ? 6.154 -4.583 3.188 1.00 97.81 107 HIS A N 1
ATOM 863 C CA . HIS A 1 107 ? 7.127 -5.220 2.301 1.00 97.81 107 HIS A CA 1
ATOM 864 C C . HIS A 1 107 ? 6.512 -6.314 1.419 1.00 97.81 107 HIS A C 1
ATOM 866 O O . HIS A 1 107 ? 6.905 -6.431 0.261 1.00 97.81 107 HIS A O 1
ATOM 872 N N . SER A 1 108 ? 5.529 -7.072 1.915 1.00 95.94 108 SER A N 1
ATOM 873 C CA . SER A 1 108 ? 4.786 -8.025 1.073 1.00 95.94 108 SER A CA 1
ATOM 874 C C . SER A 1 108 ? 4.078 -7.303 -0.073 1.00 95.94 108 SER A C 1
ATOM 876 O O . SER A 1 108 ? 4.144 -7.739 -1.218 1.00 95.94 108 SER A O 1
ATOM 878 N N . PHE A 1 109 ? 3.468 -6.157 0.227 1.00 93.69 109 PHE A N 1
ATOM 879 C CA . PHE A 1 109 ? 2.763 -5.350 -0.759 1.00 93.69 109 PHE A CA 1
ATOM 880 C C . PHE A 1 109 ? 3.708 -4.690 -1.773 1.00 93.69 109 PHE A C 1
ATOM 882 O O . PHE A 1 109 ? 3.440 -4.712 -2.968 1.00 93.69 109 PHE A O 1
ATOM 889 N N . VAL A 1 110 ? 4.860 -4.171 -1.337 1.00 97.19 110 VAL A N 1
ATOM 890 C CA . VAL A 1 110 ? 5.890 -3.651 -2.254 1.00 97.19 110 VAL A CA 1
ATOM 891 C C . VAL A 1 110 ? 6.398 -4.754 -3.191 1.00 97.19 110 VAL A C 1
ATOM 893 O O . VAL A 1 110 ? 6.559 -4.522 -4.390 1.00 97.19 110 VAL A O 1
ATOM 896 N N . ALA A 1 111 ? 6.627 -5.967 -2.672 1.00 98.12 111 ALA A N 1
ATOM 897 C CA . ALA A 1 111 ? 7.023 -7.107 -3.496 1.00 98.12 111 ALA A CA 1
ATOM 898 C C . ALA A 1 111 ? 5.958 -7.437 -4.557 1.00 98.12 111 ALA A C 1
ATOM 900 O O . ALA A 1 111 ? 6.310 -7.689 -5.709 1.00 98.12 111 ALA A O 1
ATOM 901 N N . GLU A 1 112 ? 4.676 -7.391 -4.189 1.00 96.06 112 GLU A N 1
ATOM 902 C CA . GLU A 1 112 ? 3.552 -7.584 -5.111 1.00 96.06 112 GLU A CA 1
ATOM 903 C C . GLU A 1 112 ? 3.515 -6.499 -6.195 1.00 96.06 112 GLU A C 1
ATOM 905 O O . GLU A 1 112 ? 3.467 -6.840 -7.372 1.00 96.06 112 GLU A O 1
ATOM 910 N N . ILE A 1 113 ? 3.665 -5.216 -5.840 1.00 94.94 113 ILE A N 1
ATOM 911 C CA . ILE A 1 113 ? 3.702 -4.113 -6.819 1.00 94.94 113 ILE A CA 1
ATOM 912 C C . ILE A 1 113 ? 4.818 -4.324 -7.853 1.00 94.94 113 ILE A C 1
ATOM 914 O O . ILE A 1 113 ? 4.594 -4.163 -9.056 1.00 94.94 113 ILE A O 1
ATOM 918 N N . TYR A 1 114 ? 6.019 -4.712 -7.415 1.00 97.12 114 TYR A N 1
ATOM 919 C CA . TYR A 1 114 ? 7.125 -4.994 -8.332 1.00 97.12 114 TYR A CA 1
ATOM 920 C C . TYR A 1 114 ? 6.863 -6.215 -9.219 1.00 97.12 114 TYR A C 1
ATOM 922 O O . TYR A 1 114 ? 7.175 -6.181 -10.414 1.00 97.12 114 TYR A O 1
ATOM 930 N N . ALA A 1 115 ? 6.294 -7.283 -8.656 1.00 97.06 115 ALA A N 1
ATOM 931 C CA . ALA A 1 115 ? 5.946 -8.486 -9.403 1.00 97.06 115 ALA A CA 1
ATOM 932 C C . ALA A 1 115 ? 4.874 -8.194 -10.463 1.00 97.06 115 ALA A C 1
ATOM 934 O O . ALA A 1 115 ? 5.042 -8.571 -11.625 1.00 97.06 115 ALA A O 1
ATOM 935 N N . ASP A 1 116 ? 3.828 -7.459 -10.092 1.00 95.38 116 ASP A N 1
ATOM 936 C CA . ASP A 1 116 ? 2.755 -7.042 -10.989 1.00 95.38 116 ASP A CA 1
ATOM 937 C C . ASP A 1 116 ? 3.280 -6.135 -12.093 1.00 95.38 116 ASP A C 1
ATOM 939 O O . ASP A 1 116 ? 2.952 -6.333 -13.265 1.00 95.38 116 ASP A O 1
ATOM 943 N N . TYR A 1 117 ? 4.137 -5.166 -11.766 1.00 94.56 117 TYR A N 1
ATOM 944 C CA . TYR A 1 117 ? 4.743 -4.309 -12.778 1.00 94.56 117 TYR A CA 1
ATOM 945 C C . TYR A 1 117 ? 5.540 -5.134 -13.796 1.00 94.56 117 TYR A C 1
ATOM 947 O O . TYR A 1 117 ? 5.377 -4.955 -15.007 1.00 94.56 117 TYR A O 1
ATOM 955 N N . ALA A 1 118 ? 6.369 -6.071 -13.328 1.00 94.31 118 ALA A N 1
ATOM 956 C CA . ALA A 1 118 ? 7.151 -6.944 -14.198 1.00 94.31 118 ALA A CA 1
ATOM 957 C C . ALA A 1 118 ? 6.262 -7.854 -15.057 1.00 94.31 118 ALA A C 1
ATOM 959 O O . ALA A 1 118 ? 6.527 -8.032 -16.247 1.00 94.31 118 ALA A O 1
ATOM 960 N N . TYR A 1 119 ? 5.186 -8.392 -14.484 1.00 94.62 119 TYR A N 1
ATOM 961 C CA . TYR A 1 119 ? 4.225 -9.231 -15.192 1.00 94.62 119 TYR A CA 1
ATOM 962 C C . TYR A 1 119 ? 3.532 -8.467 -16.329 1.00 94.62 119 TYR A C 1
ATOM 964 O O . TYR A 1 119 ? 3.567 -8.905 -17.485 1.00 94.62 119 TYR A O 1
ATOM 972 N N . HIS A 1 120 ? 2.980 -7.286 -16.034 1.00 93.31 120 HIS A N 1
ATOM 973 C CA . HIS A 1 120 ? 2.288 -6.450 -17.019 1.00 93.31 120 HIS A CA 1
ATOM 974 C C . HIS A 1 120 ? 3.222 -5.903 -18.109 1.00 93.31 120 HIS A C 1
ATOM 976 O O . HIS A 1 120 ? 2.770 -5.642 -19.223 1.00 93.31 120 HIS A O 1
ATOM 982 N N . ASN A 1 121 ? 4.521 -5.772 -17.819 1.00 92.50 121 ASN A N 1
ATOM 983 C CA . ASN A 1 121 ? 5.534 -5.292 -18.763 1.00 92.50 121 ASN A CA 1
ATOM 984 C C . ASN A 1 121 ? 6.425 -6.412 -19.334 1.00 92.50 121 ASN A C 1
ATOM 986 O O . ASN A 1 121 ? 7.469 -6.143 -19.934 1.00 92.50 121 ASN A O 1
ATOM 990 N N . SER A 1 122 ? 6.035 -7.676 -19.159 1.00 89.94 122 SER A N 1
ATOM 991 C CA . SER A 1 122 ? 6.849 -8.847 -19.515 1.00 89.94 122 SER A CA 1
ATOM 992 C C . SER A 1 122 ? 7.300 -8.847 -20.980 1.00 89.94 122 SER A C 1
ATOM 994 O O . SER A 1 122 ? 8.470 -9.104 -21.267 1.00 89.94 122 SER A O 1
ATOM 996 N N . TRP A 1 123 ? 6.419 -8.471 -21.911 1.00 86.50 123 TRP A N 1
ATOM 997 C CA . TRP A 1 123 ? 6.748 -8.356 -23.336 1.00 86.50 123 TRP A CA 1
ATOM 998 C C . TRP A 1 123 ? 7.827 -7.307 -23.627 1.00 86.50 123 TRP A C 1
ATOM 1000 O O . TRP A 1 123 ? 8.703 -7.535 -24.463 1.00 86.50 123 TRP A O 1
ATOM 1010 N N . GLN A 1 124 ? 7.789 -6.157 -22.951 1.00 85.88 124 GLN A N 1
ATOM 1011 C CA . GLN A 1 124 ? 8.815 -5.126 -23.079 1.00 85.88 124 GLN A CA 1
ATOM 1012 C C . GLN A 1 124 ? 10.129 -5.596 -22.455 1.00 85.88 124 GLN A C 1
ATOM 1014 O O . GLN A 1 124 ? 11.185 -5.349 -23.028 1.00 85.88 124 GLN A O 1
ATOM 1019 N N . LEU A 1 125 ? 10.076 -6.285 -21.313 1.00 85.75 125 LEU A N 1
ATOM 1020 C CA . LEU A 1 125 ? 11.259 -6.775 -20.604 1.00 85.75 125 LEU A CA 1
ATOM 1021 C C . LEU A 1 125 ? 12.015 -7.846 -21.399 1.00 85.75 125 LEU A C 1
ATOM 1023 O O . LEU A 1 125 ? 13.240 -7.791 -21.466 1.00 85.75 125 LEU A O 1
ATOM 1027 N N . LEU A 1 126 ? 11.306 -8.767 -22.060 1.00 80.38 126 LEU A N 1
ATOM 1028 C CA . LEU A 1 126 ? 11.912 -9.822 -22.885 1.00 80.38 126 LEU A CA 1
ATOM 1029 C C . LEU A 1 126 ? 12.667 -9.281 -24.109 1.00 80.38 126 LEU A C 1
ATOM 1031 O O . LEU A 1 126 ? 13.638 -9.885 -24.556 1.00 80.38 126 LEU A O 1
ATOM 1035 N N . ASN A 1 127 ? 12.233 -8.141 -24.652 1.00 73.38 127 ASN A N 1
ATOM 1036 C CA . ASN A 1 127 ? 12.791 -7.564 -25.878 1.00 73.38 127 ASN A CA 1
ATOM 1037 C C . ASN A 1 127 ? 13.943 -6.575 -25.634 1.00 73.38 127 ASN A C 1
ATOM 1039 O O . ASN A 1 127 ? 14.473 -5.990 -26.583 1.00 73.38 127 ASN A O 1
ATOM 1043 N N . ARG A 1 128 ? 14.345 -6.359 -24.379 1.00 73.25 128 ARG A N 1
ATOM 1044 C CA . ARG A 1 128 ? 15.388 -5.394 -24.030 1.00 73.25 128 ARG A CA 1
ATOM 1045 C C . ARG A 1 128 ? 16.767 -6.040 -23.977 1.00 73.25 128 ARG A C 1
ATOM 1047 O O . ARG A 1 128 ? 17.001 -6.998 -23.249 1.00 73.25 128 ARG A O 1
ATOM 1054 N N . LYS A 1 129 ? 17.720 -5.439 -24.691 1.00 65.56 129 LYS A N 1
ATOM 1055 C CA . LYS A 1 129 ? 19.156 -5.659 -24.476 1.00 65.56 129 LYS A CA 1
ATOM 1056 C C . LYS A 1 129 ? 19.610 -4.728 -23.353 1.00 65.56 129 LYS A C 1
ATOM 1058 O O . LYS A 1 129 ? 19.991 -3.597 -23.636 1.00 65.56 129 LYS A O 1
ATOM 1063 N N . ILE A 1 130 ? 19.497 -5.151 -22.099 1.00 66.75 130 ILE A N 1
ATOM 1064 C CA . ILE A 1 130 ? 19.907 -4.336 -20.945 1.00 66.75 130 ILE A CA 1
ATOM 1065 C C . ILE A 1 130 ? 21.017 -5.034 -20.168 1.00 66.75 130 ILE A C 1
ATOM 1067 O O . ILE A 1 130 ? 21.031 -6.256 -20.047 1.00 66.75 130 ILE A O 1
ATOM 1071 N N . VAL A 1 131 ? 21.942 -4.216 -19.670 1.00 67.81 131 VAL A N 1
ATOM 1072 C CA . VAL A 1 131 ? 22.926 -4.563 -18.646 1.00 67.81 131 VAL A CA 1
ATOM 1073 C C . VAL A 1 131 ? 22.330 -4.172 -17.298 1.00 67.81 131 VAL A C 1
ATOM 1075 O O . VAL A 1 131 ? 21.793 -3.073 -17.174 1.00 67.81 131 VAL A O 1
ATOM 1078 N N . ASP A 1 132 ? 22.399 -5.067 -16.317 1.00 69.44 132 ASP A N 1
ATOM 1079 C CA . ASP A 1 132 ? 21.966 -4.772 -14.952 1.00 69.44 132 ASP A CA 1
ATOM 1080 C C . ASP A 1 132 ? 22.820 -3.616 -14.392 1.00 69.44 132 ASP A C 1
ATOM 1082 O O . ASP A 1 132 ? 24.038 -3.748 -14.270 1.00 69.44 132 ASP A O 1
ATOM 1086 N N . ASP A 1 133 ? 22.188 -2.475 -14.098 1.00 70.19 133 ASP A N 1
ATOM 1087 C CA . ASP A 1 133 ? 22.820 -1.308 -13.475 1.00 70.19 133 ASP A CA 1
ATOM 1088 C C . ASP A 1 133 ? 21.937 -0.807 -12.326 1.00 70.19 133 ASP A C 1
ATOM 1090 O O . ASP A 1 133 ? 20.831 -0.300 -12.525 1.00 70.19 133 ASP A O 1
ATOM 1094 N N . GLU A 1 134 ? 22.440 -0.964 -11.104 1.00 62.31 134 GLU A N 1
ATOM 1095 C CA . GLU A 1 134 ? 21.760 -0.560 -9.871 1.00 62.31 134 GLU A CA 1
ATOM 1096 C C . GLU A 1 134 ? 21.584 0.967 -9.748 1.00 62.31 134 GLU A C 1
ATOM 1098 O O . GLU A 1 134 ? 20.836 1.425 -8.886 1.00 62.31 134 GLU A O 1
ATOM 1103 N N . GLN A 1 135 ? 22.224 1.775 -10.605 1.00 67.19 135 GLN A N 1
ATOM 1104 C CA . GLN A 1 135 ? 22.071 3.235 -10.611 1.00 67.19 135 GLN A CA 1
ATOM 1105 C C . GLN A 1 135 ? 20.796 3.719 -11.312 1.00 67.19 135 GLN A C 1
ATOM 1107 O O . GLN A 1 135 ? 20.460 4.904 -11.212 1.00 67.19 135 GLN A O 1
ATOM 1112 N N . PHE A 1 136 ? 20.065 2.850 -12.019 1.00 73.19 136 PHE A N 1
ATOM 1113 C CA . PHE A 1 136 ? 18.802 3.250 -12.631 1.00 73.19 136 PHE A CA 1
ATOM 1114 C C . PHE A 1 136 ? 17.748 3.539 -11.561 1.00 73.19 136 PHE A C 1
ATOM 1116 O O . PHE A 1 136 ? 17.201 2.635 -10.937 1.00 73.19 136 PHE A O 1
ATOM 1123 N N . THR A 1 137 ? 17.410 4.814 -11.396 1.00 78.00 137 THR A N 1
ATOM 1124 C CA . THR A 1 137 ? 16.330 5.256 -10.503 1.00 78.00 137 THR A CA 1
ATOM 1125 C C . THR A 1 137 ? 14.947 5.125 -11.139 1.00 78.00 137 THR A C 1
ATOM 1127 O O . THR A 1 137 ? 13.951 5.018 -10.431 1.00 78.00 137 THR A O 1
ATOM 1130 N N . ASP A 1 138 ? 14.868 5.115 -12.472 1.00 86.12 138 ASP A N 1
ATOM 1131 C CA . ASP A 1 138 ? 13.615 4.936 -13.203 1.00 86.12 138 ASP A CA 1
ATOM 1132 C C . ASP A 1 138 ? 13.348 3.447 -13.445 1.00 86.12 138 ASP A C 1
ATOM 1134 O O . ASP A 1 138 ? 14.027 2.806 -14.253 1.00 86.12 138 ASP A O 1
ATOM 1138 N N . ILE A 1 139 ? 12.314 2.902 -12.797 1.00 89.00 139 ILE A N 1
ATOM 1139 C CA . ILE A 1 139 ? 11.914 1.494 -12.951 1.00 89.00 139 ILE A CA 1
ATOM 1140 C C . ILE A 1 139 ? 11.556 1.143 -14.402 1.00 89.00 139 ILE A C 1
ATOM 1142 O O . ILE A 1 139 ? 11.620 -0.016 -14.813 1.00 89.00 139 ILE A O 1
ATOM 1146 N N . ARG A 1 140 ? 11.201 2.135 -15.233 1.00 87.19 140 ARG A N 1
ATOM 1147 C CA . ARG A 1 140 ? 10.961 1.924 -16.665 1.00 87.19 140 ARG A CA 1
ATOM 1148 C C . ARG A 1 140 ? 12.233 1.565 -17.408 1.00 87.19 140 ARG A C 1
ATOM 1150 O O . ARG A 1 140 ? 12.109 1.058 -18.517 1.00 87.19 140 ARG A O 1
ATOM 1157 N N . ALA A 1 141 ? 13.419 1.791 -16.850 1.00 86.38 141 ALA A N 1
ATOM 1158 C CA . ALA A 1 141 ? 14.704 1.401 -17.424 1.00 86.38 141 ALA A CA 1
ATOM 1159 C C . ALA A 1 141 ? 15.204 0.036 -16.921 1.00 86.38 141 ALA A C 1
ATOM 1161 O O . ALA A 1 141 ? 16.198 -0.464 -17.434 1.00 86.38 141 ALA A O 1
ATOM 1162 N N . TRP A 1 142 ? 14.518 -0.591 -15.965 1.00 88.94 142 TRP A N 1
ATOM 1163 C CA . TRP A 1 142 ? 14.998 -1.818 -15.334 1.00 88.94 142 TRP A CA 1
ATOM 1164 C C . TRP A 1 142 ? 14.928 -3.048 -16.246 1.00 88.94 142 TRP A C 1
ATOM 1166 O O . TRP A 1 142 ? 14.112 -3.134 -17.176 1.00 88.94 142 TRP A O 1
ATOM 1176 N N . SER A 1 143 ? 15.806 -4.010 -15.957 1.00 88.19 143 SER A N 1
ATOM 1177 C CA . SER A 1 143 ? 15.772 -5.361 -16.515 1.00 88.19 143 SER A CA 1
ATOM 1178 C C . SER A 1 143 ? 14.822 -6.262 -15.716 1.00 88.19 143 SER A C 1
ATOM 1180 O O . SER A 1 143 ? 14.457 -5.961 -14.578 1.00 88.19 143 SER A O 1
ATOM 1182 N N . GLY A 1 144 ? 14.458 -7.420 -16.280 1.00 88.00 144 GLY A N 1
ATOM 1183 C CA . GLY A 1 144 ? 13.702 -8.436 -15.539 1.00 88.00 144 GLY A CA 1
ATOM 1184 C C . GLY A 1 144 ? 14.434 -8.944 -14.287 1.00 88.00 144 GLY A C 1
ATOM 1185 O O . GLY A 1 144 ? 13.788 -9.233 -13.281 1.00 88.00 144 GLY A O 1
ATOM 1186 N N . ASN A 1 145 ? 15.772 -8.987 -14.309 1.00 88.62 145 ASN A N 1
ATOM 1187 C CA . ASN A 1 145 ? 16.578 -9.391 -13.154 1.00 88.62 145 ASN A CA 1
ATOM 1188 C C . ASN A 1 145 ? 16.473 -8.384 -12.007 1.00 88.62 145 ASN A C 1
ATOM 1190 O O . ASN A 1 145 ? 16.339 -8.800 -10.860 1.00 88.62 145 ASN A O 1
ATOM 1194 N N . MET A 1 146 ? 16.483 -7.080 -12.304 1.00 91.00 146 MET A N 1
ATOM 1195 C CA . MET A 1 146 ? 16.326 -6.037 -11.284 1.00 91.00 146 MET A CA 1
ATOM 1196 C C . MET A 1 146 ? 14.966 -6.145 -10.582 1.00 91.00 146 MET A C 1
ATOM 1198 O O . MET A 1 146 ? 14.901 -6.100 -9.353 1.00 91.00 146 MET A O 1
ATOM 1202 N N . PHE A 1 147 ? 13.886 -6.394 -11.336 1.00 93.44 147 PHE A N 1
ATOM 1203 C CA . PHE A 1 147 ? 12.575 -6.677 -10.740 1.00 93.44 147 PHE A CA 1
ATOM 1204 C C . PHE A 1 147 ? 12.608 -7.932 -9.864 1.00 93.44 147 PHE A C 1
ATOM 1206 O O . PHE A 1 147 ? 12.155 -7.890 -8.723 1.00 93.44 147 PHE A O 1
ATOM 1213 N N . ALA A 1 148 ? 13.190 -9.035 -10.347 1.00 93.12 148 ALA A N 1
ATOM 1214 C CA . ALA A 1 148 ? 13.303 -10.266 -9.564 1.00 93.12 148 ALA A CA 1
ATOM 1215 C C . ALA A 1 148 ? 14.104 -10.064 -8.263 1.00 93.12 148 ALA A C 1
ATOM 1217 O O . ALA A 1 148 ? 13.721 -10.581 -7.212 1.00 93.12 148 ALA A O 1
ATOM 1218 N N . GLN A 1 149 ? 15.185 -9.281 -8.310 1.00 94.31 149 GLN A N 1
ATOM 1219 C CA . GLN A 1 149 ? 15.977 -8.922 -7.135 1.00 94.31 149 GLN A CA 1
ATOM 1220 C C . GLN A 1 149 ? 15.162 -8.106 -6.131 1.00 94.31 149 GLN A C 1
ATOM 1222 O O . GLN A 1 149 ? 15.179 -8.438 -4.947 1.00 94.31 149 GLN A O 1
ATOM 1227 N N . LYS A 1 150 ? 14.405 -7.103 -6.587 1.00 95.50 150 LYS A N 1
ATOM 1228 C CA . LYS A 1 150 ? 13.561 -6.269 -5.719 1.00 95.50 150 LYS A CA 1
ATOM 1229 C C . LYS A 1 150 ? 12.414 -7.043 -5.083 1.00 95.50 150 LYS A C 1
ATOM 1231 O O . LYS A 1 150 ? 12.203 -6.939 -3.876 1.00 95.50 150 LYS A O 1
ATOM 1236 N N . VAL A 1 151 ? 11.739 -7.899 -5.850 1.00 97.75 151 VAL A N 1
ATOM 1237 C CA . VAL A 1 151 ? 10.725 -8.823 -5.317 1.00 97.75 151 VAL A CA 1
ATOM 1238 C C . VAL A 1 151 ? 11.334 -9.705 -4.226 1.00 97.75 151 VAL A C 1
ATOM 1240 O O . VAL A 1 151 ? 10.763 -9.839 -3.143 1.00 97.75 151 VAL A O 1
ATOM 1243 N N . LEU A 1 152 ? 12.518 -10.275 -4.468 1.00 97.94 152 LEU A N 1
ATOM 1244 C CA . LEU A 1 152 ? 13.198 -11.138 -3.504 1.00 97.94 152 LEU A CA 1
ATOM 1245 C C . LEU A 1 152 ? 13.673 -10.378 -2.256 1.00 97.94 152 LEU A C 1
ATOM 1247 O O . LEU A 1 152 ? 13.562 -10.899 -1.146 1.00 97.94 152 LEU A O 1
ATOM 1251 N N . GLU A 1 153 ? 14.194 -9.162 -2.417 1.00 97.62 153 GLU A N 1
ATOM 1252 C CA . GLU A 1 153 ? 14.593 -8.268 -1.326 1.00 97.62 153 GLU A CA 1
ATOM 1253 C C . GLU A 1 153 ? 13.408 -7.995 -0.395 1.00 97.62 153 GLU A C 1
ATOM 1255 O O . GLU A 1 153 ? 13.473 -8.283 0.803 1.00 97.62 153 GLU A O 1
ATOM 1260 N N . HIS A 1 154 ? 12.294 -7.526 -0.953 1.00 98.38 154 HIS A N 1
ATOM 1261 C CA . HIS A 1 154 ? 11.107 -7.207 -0.174 1.00 98.38 154 HIS A CA 1
ATOM 1262 C C . HIS A 1 154 ? 10.435 -8.452 0.408 1.00 98.38 154 HIS A C 1
ATOM 1264 O O . HIS A 1 154 ? 10.013 -8.420 1.559 1.00 98.38 154 HIS A O 1
ATOM 1270 N N . THR A 1 155 ? 10.446 -9.589 -0.292 1.00 98.12 155 THR A N 1
ATOM 1271 C CA . THR A 1 155 ? 9.956 -10.864 0.263 1.00 98.12 155 THR A CA 1
ATOM 1272 C C . THR A 1 155 ? 10.775 -11.299 1.482 1.00 98.12 155 THR A C 1
ATOM 1274 O O . THR A 1 155 ? 10.220 -11.727 2.493 1.00 98.12 155 THR A O 1
ATOM 1277 N N . ARG A 1 156 ? 12.107 -11.157 1.440 1.00 98.19 156 ARG A N 1
ATOM 1278 C CA . ARG A 1 156 ? 12.966 -11.454 2.600 1.00 98.19 156 ARG A CA 1
ATOM 1279 C C . ARG A 1 156 ? 12.672 -10.526 3.771 1.00 98.19 156 ARG A C 1
ATOM 1281 O O . ARG A 1 156 ? 12.630 -10.988 4.908 1.00 98.19 156 ARG A O 1
ATOM 1288 N N . MET A 1 157 ? 12.458 -9.241 3.501 1.00 98.19 157 MET A N 1
ATOM 1289 C CA . MET A 1 157 ? 12.108 -8.268 4.535 1.00 98.19 157 MET A CA 1
ATOM 1290 C C . MET A 1 157 ? 10.718 -8.523 5.124 1.00 98.19 157 MET A C 1
ATOM 1292 O O . MET A 1 157 ? 10.554 -8.423 6.338 1.00 98.19 157 MET A O 1
ATOM 1296 N N . ALA A 1 158 ? 9.754 -8.930 4.299 1.00 97.31 158 ALA A N 1
ATOM 1297 C CA . ALA A 1 158 ? 8.424 -9.336 4.732 1.00 97.31 158 ALA A CA 1
ATOM 1298 C C . ALA A 1 158 ? 8.457 -10.538 5.685 1.00 97.31 158 ALA A C 1
ATOM 1300 O O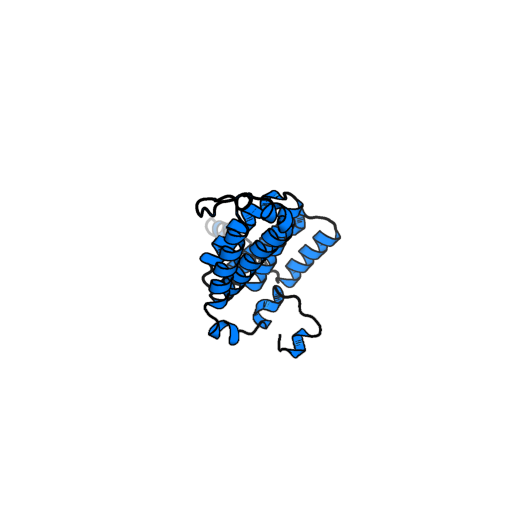 . ALA A 1 158 ? 7.703 -10.584 6.648 1.00 97.31 158 ALA A O 1
ATOM 1301 N N . LEU A 1 159 ? 9.359 -11.494 5.452 1.00 96.69 159 LEU A N 1
ATOM 1302 C CA . LEU A 1 159 ? 9.470 -12.724 6.244 1.00 96.69 159 LEU A CA 1
ATOM 1303 C C . LEU A 1 159 ? 10.500 -12.644 7.382 1.00 96.69 159 LEU A C 1
ATOM 1305 O O . LEU A 1 159 ? 10.727 -13.638 8.077 1.00 96.69 159 LEU A O 1
ATOM 1309 N N . LYS A 1 160 ? 11.127 -11.480 7.588 1.00 96.81 160 LYS A N 1
ATOM 1310 C CA . LYS A 1 160 ? 12.237 -11.297 8.534 1.00 96.81 160 LYS A CA 1
ATOM 1311 C C . LYS A 1 160 ? 11.873 -11.708 9.962 1.00 96.81 160 LYS A C 1
ATOM 1313 O O . LYS A 1 160 ? 12.649 -12.402 10.612 1.00 96.81 160 LYS A O 1
ATOM 1318 N N . ASP A 1 161 ? 10.679 -11.333 10.411 1.00 95.06 161 ASP A N 1
ATOM 1319 C CA . ASP A 1 161 ? 10.173 -11.590 11.763 1.00 95.06 161 ASP A CA 1
ATOM 1320 C C . ASP A 1 161 ? 9.190 -12.782 11.788 1.00 95.06 161 ASP A C 1
ATOM 1322 O O . ASP A 1 161 ? 8.161 -12.751 12.458 1.00 95.06 161 ASP A O 1
ATOM 1326 N N . SER A 1 162 ? 9.490 -13.846 11.032 1.00 92.75 162 SER A N 1
ATOM 1327 C 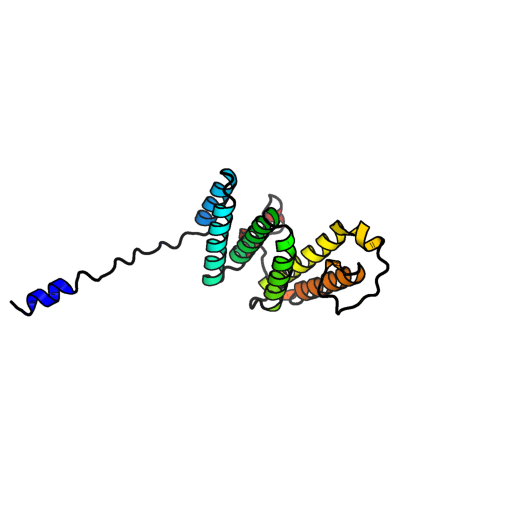CA . SER A 1 162 ? 8.588 -14.990 10.786 1.00 92.75 162 SER A CA 1
ATOM 1328 C C . SER A 1 162 ? 7.912 -15.595 12.027 1.00 92.75 162 SER A C 1
ATOM 1330 O O . SER A 1 162 ? 6.727 -15.910 11.961 1.00 92.75 162 SER A O 1
ATOM 1332 N N . LEU A 1 163 ? 8.610 -15.725 13.161 1.00 93.38 163 LEU A N 1
ATOM 1333 C CA . LEU A 1 163 ? 8.016 -16.245 14.403 1.00 93.38 163 LEU A CA 1
ATOM 1334 C C . LEU A 1 163 ? 6.898 -15.336 14.936 1.00 93.38 163 LEU A C 1
ATOM 1336 O O . LEU A 1 163 ? 5.815 -15.821 15.248 1.00 93.38 163 LEU A O 1
ATOM 1340 N N . LEU A 1 164 ? 7.129 -14.019 14.960 1.00 93.06 164 LEU A N 1
ATOM 1341 C CA . LEU A 1 164 ? 6.113 -13.037 15.348 1.00 93.06 164 LEU A CA 1
ATOM 1342 C C . LEU A 1 164 ? 4.902 -13.102 14.409 1.00 93.06 164 LEU A C 1
ATOM 1344 O O . LEU A 1 164 ? 3.760 -13.018 14.859 1.00 93.06 164 LEU A O 1
ATOM 1348 N N . LEU A 1 165 ? 5.141 -13.261 13.105 1.00 91.75 165 LEU A N 1
ATOM 1349 C CA . LEU A 1 165 ? 4.072 -13.355 12.110 1.00 91.75 165 LEU A CA 1
ATOM 1350 C C . LEU A 1 165 ? 3.220 -14.614 12.299 1.00 91.75 165 LEU A C 1
ATOM 1352 O O . LEU A 1 165 ? 2.002 -14.531 12.188 1.00 91.75 165 LEU A O 1
ATOM 1356 N N . LEU A 1 166 ? 3.837 -15.751 12.636 1.00 90.19 166 LEU A N 1
ATOM 1357 C CA . LEU A 1 166 ? 3.124 -16.999 12.937 1.00 90.19 166 LEU A CA 1
ATOM 1358 C C . LEU A 1 166 ? 2.231 -16.882 14.180 1.00 90.19 166 LEU A C 1
ATOM 1360 O O . LEU A 1 166 ? 1.167 -17.495 14.231 1.00 90.19 166 LEU A O 1
ATOM 1364 N N . GLU A 1 167 ? 2.643 -16.091 15.171 1.00 90.06 167 GLU A N 1
ATOM 1365 C CA . GLU A 1 167 ? 1.871 -15.844 16.396 1.00 90.06 167 GLU A CA 1
ATOM 1366 C C . GLU A 1 167 ? 0.791 -14.762 16.221 1.00 90.06 167 GLU A C 1
ATOM 1368 O O . GLU A 1 167 ? -0.121 -14.635 17.043 1.00 90.06 167 GLU A O 1
ATOM 1373 N N . THR A 1 168 ? 0.860 -13.981 15.142 1.00 87.12 168 THR A N 1
ATOM 1374 C CA . THR A 1 168 ? -0.066 -12.879 14.887 1.00 87.12 168 THR A CA 1
ATOM 1375 C C . THR A 1 168 ? -1.316 -13.377 14.170 1.00 87.12 168 THR A C 1
ATOM 1377 O O . THR A 1 168 ? -1.282 -13.784 13.012 1.00 87.12 168 THR A O 1
ATOM 1380 N N . SER A 1 169 ? -2.474 -13.266 14.825 1.00 86.44 169 SER A N 1
ATOM 1381 C CA . SER A 1 169 ? -3.748 -13.533 14.156 1.00 86.44 169 SER A CA 1
ATOM 1382 C C . SER A 1 169 ? -4.055 -12.467 13.101 1.00 86.44 169 SER A C 1
ATOM 1384 O O . SER A 1 169 ? -4.136 -11.272 13.409 1.00 86.44 169 SER A O 1
ATOM 1386 N N . SER A 1 170 ? -4.356 -12.910 11.879 1.00 82.75 170 SER A N 1
ATOM 1387 C CA . SER A 1 170 ? -4.846 -12.056 10.785 1.00 82.75 170 SER A CA 1
ATOM 1388 C C . SER A 1 170 ? -6.113 -11.272 11.142 1.00 82.75 170 SER A C 1
ATOM 1390 O O . SER A 1 170 ? -6.397 -10.251 10.521 1.00 82.75 170 SER A O 1
ATOM 1392 N N . LYS A 1 171 ? -6.867 -11.711 12.162 1.00 83.88 171 LYS A N 1
ATOM 1393 C CA . LYS A 1 171 ? -8.089 -11.042 12.628 1.00 83.88 171 LYS A CA 1
ATOM 1394 C C . LYS A 1 171 ? -7.840 -9.609 13.086 1.00 83.88 171 LYS A C 1
ATOM 1396 O O . LYS A 1 171 ? -8.731 -8.767 13.010 1.00 83.88 171 LYS A O 1
ATOM 1401 N N . THR A 1 172 ? -6.615 -9.310 13.510 1.00 83.38 172 THR A N 1
ATOM 1402 C CA . THR A 1 172 ? -6.203 -7.949 13.872 1.00 83.38 172 THR A CA 1
ATOM 1403 C C . THR A 1 172 ? -6.167 -6.995 12.669 1.00 83.38 172 THR A C 1
ATOM 1405 O O . THR A 1 172 ? -6.273 -5.788 12.858 1.00 83.38 172 THR A O 1
ATOM 1408 N N . TYR A 1 173 ? -6.135 -7.521 11.437 1.00 84.06 173 TYR A N 1
ATOM 1409 C CA . TYR A 1 173 ? -6.125 -6.762 10.182 1.00 84.06 173 TYR A CA 1
ATOM 1410 C C . TYR A 1 173 ? -7.428 -6.883 9.369 1.00 84.06 173 TYR A C 1
ATOM 1412 O O . TYR A 1 173 ? -7.445 -6.491 8.204 1.00 84.06 173 TYR A O 1
ATOM 1420 N N . ILE A 1 174 ? -8.546 -7.334 9.964 1.00 83.94 174 ILE A N 1
ATOM 1421 C CA . ILE A 1 174 ? -9.870 -7.420 9.296 1.00 83.94 174 ILE A CA 1
ATOM 1422 C C . ILE A 1 174 ? -10.254 -6.165 8.502 1.00 83.94 174 ILE A C 1
ATOM 1424 O O . ILE A 1 174 ? -10.769 -6.322 7.400 1.00 83.94 174 ILE A O 1
ATOM 1428 N N . PRO A 1 175 ? -10.013 -4.924 8.978 1.00 81.94 175 PRO A N 1
ATOM 1429 C CA . PRO A 1 175 ? -10.345 -3.751 8.177 1.00 81.94 175 PRO A CA 1
ATOM 1430 C C . PRO A 1 175 ? -9.707 -3.766 6.783 1.00 81.94 175 PRO A C 1
ATOM 1432 O O . PRO A 1 175 ? -10.348 -3.324 5.828 1.00 81.94 175 PRO A O 1
ATOM 1435 N N . PHE A 1 176 ? -8.484 -4.286 6.683 1.00 78.19 176 PHE A N 1
ATOM 1436 C CA . PHE A 1 176 ? -7.669 -4.350 5.477 1.00 78.19 176 PHE A CA 1
ATOM 1437 C C . PHE A 1 176 ? -7.963 -5.581 4.608 1.00 78.19 176 PHE A C 1
ATOM 1439 O O . PHE A 1 176 ? -7.923 -5.483 3.384 1.00 78.19 176 PHE A O 1
ATOM 1446 N N . VAL A 1 177 ? -8.279 -6.727 5.216 1.00 75.62 177 VAL A N 1
ATOM 1447 C CA . VAL A 1 177 ? -8.502 -7.981 4.481 1.00 75.62 177 VAL A CA 1
ATOM 1448 C C . VAL A 1 177 ? -9.962 -8.164 4.067 1.00 75.62 177 VAL A C 1
ATOM 1450 O O . VAL A 1 177 ? -10.893 -7.751 4.754 1.00 75.62 177 VAL A O 1
ATOM 1453 N N . VAL A 1 178 ? -10.182 -8.839 2.939 1.00 68.06 178 VAL A N 1
ATOM 1454 C CA . VAL A 1 178 ? -11.519 -9.300 2.549 1.00 68.06 178 VAL A CA 1
ATOM 1455 C C . VAL A 1 178 ? -11.733 -10.688 3.144 1.00 68.06 178 VAL A C 1
ATOM 1457 O O . VAL A 1 178 ? -11.090 -11.647 2.722 1.00 68.06 178 VAL A O 1
ATOM 1460 N N . THR A 1 179 ? -12.638 -10.812 4.114 1.00 66.94 179 THR A N 1
ATOM 1461 C CA . THR A 1 179 ? -13.037 -12.120 4.644 1.00 66.94 179 THR A CA 1
ATOM 1462 C C . THR A 1 179 ? -14.058 -12.775 3.715 1.00 66.94 179 THR A C 1
ATOM 1464 O O . THR A 1 179 ? -14.968 -12.133 3.186 1.00 66.94 179 THR A O 1
ATOM 1467 N N . ASN A 1 180 ? -13.901 -14.073 3.477 1.00 64.00 180 ASN A N 1
ATOM 1468 C CA . ASN A 1 180 ? -14.861 -14.887 2.738 1.00 64.00 180 ASN A CA 1
ATOM 1469 C C . ASN A 1 180 ? -15.358 -16.038 3.628 1.00 64.00 180 ASN A C 1
ATOM 1471 O O . ASN A 1 180 ? -14.854 -16.250 4.726 1.00 64.00 180 ASN A O 1
ATOM 1475 N N . LYS A 1 181 ? -16.347 -16.811 3.157 1.00 65.25 181 LYS A N 1
ATOM 1476 C CA . LYS A 1 181 ? -16.918 -17.933 3.934 1.00 65.25 181 LYS A CA 1
ATOM 1477 C C . LYS A 1 181 ? -15.883 -18.989 4.355 1.00 65.25 181 LYS A C 1
ATOM 1479 O O . LYS A 1 181 ? -16.142 -19.757 5.270 1.00 65.25 181 LYS A O 1
ATOM 1484 N N . THR A 1 182 ? -14.741 -19.056 3.672 1.00 62.09 182 THR A N 1
ATOM 1485 C CA . THR A 1 182 ? -13.637 -19.968 3.997 1.00 62.09 182 THR A CA 1
ATOM 1486 C C . THR A 1 182 ? -12.626 -19.382 4.985 1.00 62.09 182 THR A C 1
ATOM 1488 O O . THR A 1 182 ? -11.839 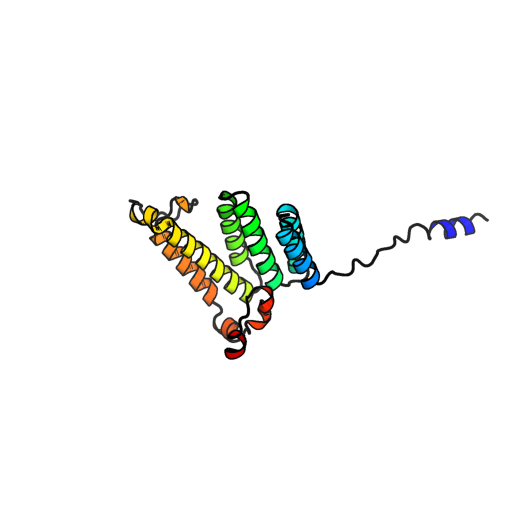-20.148 5.530 1.00 62.09 182 THR A O 1
ATOM 1491 N N . SER A 1 183 ? -12.646 -18.074 5.266 1.00 63.31 183 SER A N 1
ATOM 1492 C CA . SER A 1 183 ? -11.757 -17.440 6.253 1.00 63.31 183 SER A CA 1
ATOM 1493 C C . SER A 1 183 ? -11.956 -18.028 7.655 1.00 63.31 183 SER A C 1
ATOM 1495 O O . SER A 1 183 ? -10.975 -18.392 8.304 1.00 63.31 183 SER A O 1
ATOM 1497 N N . ASP A 1 184 ? -13.214 -18.271 8.043 1.00 61.81 184 ASP A N 1
ATOM 1498 C CA . ASP A 1 184 ? -13.573 -18.855 9.342 1.00 61.81 184 ASP A CA 1
ATOM 1499 C C . ASP A 1 184 ? -12.950 -20.247 9.564 1.00 61.81 184 ASP A C 1
ATOM 1501 O O . ASP A 1 184 ? -12.602 -20.602 10.691 1.00 61.81 184 ASP A O 1
ATOM 1505 N N . TYR A 1 185 ? -12.766 -21.030 8.491 1.00 56.00 185 TYR A N 1
ATOM 1506 C CA . TYR A 1 185 ? -12.208 -22.388 8.552 1.00 56.00 185 TYR A CA 1
ATOM 1507 C C . TYR A 1 185 ? -10.733 -22.404 8.977 1.00 56.00 185 TYR A C 1
ATOM 1509 O O . TYR A 1 185 ? -10.296 -23.324 9.663 1.00 56.00 185 TYR A O 1
ATOM 1517 N N . TYR A 1 186 ? -9.973 -21.372 8.608 1.00 57.69 186 TYR A N 1
ATOM 1518 C CA . TYR A 1 186 ? -8.550 -21.246 8.936 1.00 57.69 186 TYR A CA 1
ATOM 1519 C C . TYR A 1 186 ? -8.303 -20.386 10.183 1.00 57.69 186 TYR A C 1
ATOM 1521 O O . TYR A 1 186 ? -7.165 -20.044 10.492 1.00 57.69 186 TYR A O 1
ATOM 1529 N N . GLY A 1 187 ? -9.364 -20.036 10.919 1.00 55.81 187 GLY A N 1
ATOM 1530 C CA . GLY A 1 187 ? -9.260 -19.179 12.098 1.00 55.81 187 GLY A CA 1
ATOM 1531 C C . GLY A 1 187 ? -8.930 -17.719 11.772 1.00 55.81 187 GLY A C 1
ATOM 1532 O O . GLY A 1 187 ? -8.531 -16.985 12.682 1.00 55.81 187 GLY A O 1
ATOM 1533 N N . HIS A 1 188 ? -9.122 -17.308 10.515 1.00 49.69 188 HIS A N 1
ATOM 1534 C CA . HIS A 1 188 ? -8.950 -15.945 10.011 1.00 49.69 188 HIS A CA 1
ATOM 1535 C C . HIS A 1 188 ? -10.240 -15.130 10.081 1.00 49.69 188 HIS A C 1
ATOM 1537 O O . HIS A 1 188 ? -11.321 -15.731 10.253 1.00 49.69 188 HIS A O 1
#

Radius of gyration: 23.27 Å; chains: 1; bounding box: 46×71×66 Å

Organism: NCBI:txid433724

Sequence (188 aa):
MRKIVVLLLLCLFGGWILPSQAQSFDNLWKQVEQADKQSLPQTAMKLTDNIFRKAEAEKNSPQMLKAYIRQAKYQENLTPDSFYVHLADIEHWANTAPVLIDRAILHSFVAEIYADYAYHNSWQLLNRKIVDDEQFTDIRAWSGNMFAQKVLEHTRMALKDSLLLLETSSKTYIPFVVTNKTSDYYGH

Foldseek 3Di:
DVVVVVVVVVVVPPPPPPPPPPDDPVNLVVQLVVCVVVVNLVSNLVSLVVQLVSCVVVVPLLSNVQSLVSNLVSVCVVPVVCLLVSLVVLVVCLVPPPDLQSVLVSLQVNLVSLVVVCVVCVVVQVPDPDDADPPDPDPVRHHSVVSVVSSVVSNCSSCVPVVVVVVDDCVSNVSNDDDDPCNVVVVD

pLDDT: mean 83.99, std 15.71, range [44.06, 98.38]

Secondary structure (DSSP, 8-state):
-TTHHHHHHSTT------------HHHHHHHHHHHHHTT-HHHHHHHHHHHHHHHHHTT-HHHHHHHHHHHHHHHHHH-TTHHHHHHHHHHHHHHH-SSHHHHHHHHHHHHHHHHHHHHHTHHHHHT------TT---GGG--HHHHHHHHHHHHHHHTTTHHHHHHS-GGGGTTTS---TTTGGGT-